Protein AF-S4R5H3-F1 (afdb_monomer_lite)

InterPro domains:
  IPR052387 Fibrocystin [PTHR46769] (4-372)

Secondary structure (DSSP, 8-state):
---------S---SGGGG-----------SSEEEE--SSSPPSEEEE--TT--TT-EEEEEEE-SS--EEEEEETTEE---TTEEE-TTSS-EEEPPPSSTTTTPPPTT-SSTT-EEEETTTTEEEEEEETTBPEEEEEEP-EEEEEEEES--HHHHTSTTHHHHHHHHHTS-GGGEEEEEEEE----TT--SS-----EEEEEEEE--PPPSB--SS-----S--HHHHHHHHHHHHHHHHHTHHHHHTS----EEEEPPPPPTTSHHHHHHHTSPPPTT--S-S---EEEEEEEE--B--STTSBPSB--EEEEEETTS-B---SS---EEE---B-TTS-B-TTEES--EEE-BTTEEE-S--EESS---

Organism: Petromyzon marinus (NCBI:txid7757)

Structure (mmCIF, N/CA/C/O backbone):
data_AF-S4R5H3-F1
#
_entry.id   AF-S4R5H3-F1
#
loop_
_atom_site.group_PDB
_atom_site.id
_atom_site.type_symbol
_atom_site.label_atom_id
_atom_site.label_alt_id
_atom_site.label_comp_id
_atom_site.label_asym_id
_atom_site.label_entity_id
_atom_site.label_seq_id
_atom_site.pdbx_PDB_ins_code
_atom_site.Cartn_x
_atom_site.Cartn_y
_atom_site.Cartn_z
_atom_site.occupancy
_atom_site.B_iso_or_equiv
_atom_site.auth_seq_id
_atom_site.auth_comp_id
_atom_site.auth_asym_id
_atom_site.auth_atom_id
_atom_site.pdbx_PDB_model_num
ATOM 1 N N . THR A 1 1 ? 7.350 24.603 -5.827 1.00 30.67 1 THR A N 1
ATOM 2 C CA . THR A 1 1 ? 6.503 25.050 -6.956 1.00 30.67 1 THR A CA 1
ATOM 3 C C . THR A 1 1 ? 5.327 24.098 -7.056 1.00 30.67 1 THR A C 1
ATOM 5 O O . THR A 1 1 ? 5.554 22.917 -7.277 1.00 30.67 1 THR A O 1
ATOM 8 N N . ARG A 1 2 ? 4.094 24.547 -6.771 1.00 25.34 2 ARG A N 1
ATOM 9 C CA . ARG A 1 2 ? 2.890 23.704 -6.899 1.00 25.34 2 ARG A CA 1
ATOM 10 C C . ARG A 1 2 ? 2.590 23.534 -8.387 1.00 25.34 2 ARG A C 1
ATOM 12 O O . ARG A 1 2 ? 2.059 24.450 -8.999 1.00 25.34 2 ARG A O 1
ATOM 19 N N . TYR A 1 3 ? 2.949 22.394 -8.963 1.00 30.73 3 TYR A N 1
ATOM 20 C CA . TYR A 1 3 ? 2.495 22.038 -10.303 1.00 30.73 3 TYR A CA 1
ATOM 21 C C . TYR A 1 3 ? 1.205 21.228 -10.188 1.00 30.73 3 TYR A C 1
ATOM 23 O O . TYR A 1 3 ? 1.224 20.011 -10.069 1.00 30.73 3 TYR A O 1
ATOM 31 N N . SER A 1 4 ? 0.071 21.918 -10.222 1.00 41.59 4 SER A N 1
ATOM 32 C CA . SER A 1 4 ? -1.147 21.367 -10.816 1.00 41.59 4 SER A CA 1
ATOM 33 C C . SER A 1 4 ? -1.161 21.850 -12.267 1.00 41.59 4 SER A C 1
ATOM 35 O O . SER A 1 4 ? -1.535 22.991 -12.530 1.00 41.59 4 SER A O 1
ATOM 37 N N . GLY A 1 5 ? -0.625 21.037 -13.180 1.00 38.31 5 GLY A N 1
ATOM 38 C CA . GLY A 1 5 ? -0.535 21.359 -14.608 1.00 38.31 5 GLY A CA 1
ATOM 39 C C . GLY A 1 5 ? -1.862 21.116 -15.354 1.00 38.31 5 GLY A C 1
ATOM 40 O O . GLY A 1 5 ? -2.576 20.182 -14.985 1.00 38.31 5 GLY A O 1
ATOM 41 N N . PRO A 1 6 ? -2.205 21.934 -16.371 1.00 52.34 6 PRO A N 1
ATOM 42 C CA . PRO A 1 6 ? -3.495 21.908 -17.064 1.00 52.34 6 PRO A CA 1
ATOM 43 C C . PRO A 1 6 ? -3.498 21.050 -18.345 1.00 52.34 6 PRO A C 1
ATOM 45 O O . PRO A 1 6 ? -2.514 21.025 -19.075 1.00 52.34 6 PRO A O 1
ATOM 48 N N . GLN A 1 7 ? -4.644 20.430 -18.650 1.00 43.00 7 GLN A N 1
ATOM 49 C CA . GLN A 1 7 ? -5.445 20.692 -19.859 1.00 43.00 7 GLN A CA 1
ATOM 50 C C . GLN A 1 7 ? -6.817 20.004 -19.721 1.00 43.00 7 GLN A C 1
ATOM 52 O O . GLN A 1 7 ? -6.924 18.783 -19.757 1.00 43.00 7 GLN A O 1
ATOM 57 N N . ASP A 1 8 ? -7.869 20.810 -19.582 1.00 42.38 8 ASP A N 1
ATOM 58 C CA . ASP A 1 8 ? -9.224 20.461 -20.006 1.00 42.38 8 ASP A CA 1
ATOM 59 C C . ASP A 1 8 ? -9.712 21.633 -20.864 1.00 42.38 8 ASP A C 1
ATOM 61 O O . ASP A 1 8 ? -9.754 22.770 -20.397 1.00 42.38 8 ASP A O 1
ATOM 65 N N . HIS A 1 9 ? -9.962 21.372 -22.146 1.00 46.09 9 HIS A N 1
ATOM 66 C CA . HIS A 1 9 ? -10.503 22.345 -23.103 1.00 46.09 9 HIS A CA 1
ATOM 67 C C . HIS A 1 9 ? -12.006 22.104 -23.351 1.00 46.09 9 HIS A C 1
ATOM 69 O O . HIS A 1 9 ? -12.566 22.624 -24.315 1.00 46.09 9 HIS A O 1
ATOM 75 N N . GLY A 1 10 ? -12.667 21.301 -22.511 1.00 47.94 10 GLY A N 1
ATOM 76 C CA . GLY A 1 10 ? -14.098 21.034 -22.571 1.00 47.94 10 GLY A CA 1
ATOM 77 C C . GLY A 1 10 ? -14.920 21.994 -21.711 1.00 47.94 10 GLY A C 1
ATOM 78 O O . GLY A 1 10 ? -14.545 22.354 -20.595 1.00 47.94 10 GLY A O 1
ATOM 79 N N . TRP A 1 11 ? -16.094 22.385 -22.215 1.00 43.47 11 TRP A N 1
ATOM 80 C CA . TRP A 1 11 ? -17.119 23.045 -21.408 1.00 43.47 11 TRP A CA 1
ATOM 81 C C . TRP A 1 11 ? -17.683 22.025 -20.421 1.00 43.47 11 TRP A C 1
ATOM 83 O O . TRP A 1 11 ? -18.460 21.139 -20.774 1.00 43.47 11 TRP A O 1
ATOM 93 N N . CYS A 1 12 ? -17.236 22.115 -19.179 1.00 53.06 12 CYS A N 1
ATOM 94 C CA . CYS A 1 12 ? -17.377 21.020 -18.240 1.00 53.06 12 CYS A CA 1
ATOM 95 C C . CYS A 1 12 ? -18.503 21.290 -17.233 1.00 53.06 12 CYS A C 1
ATOM 97 O O . CYS A 1 12 ? -18.362 22.100 -16.319 1.00 53.06 12 CYS A O 1
ATOM 99 N N . THR A 1 13 ? -19.640 20.605 -17.415 1.00 42.97 13 THR A N 1
ATOM 100 C CA . THR A 1 13 ? -20.736 20.513 -16.435 1.00 42.97 13 THR A CA 1
ATOM 101 C C . THR A 1 13 ? -20.943 19.045 -16.032 1.00 42.97 13 THR A C 1
ATOM 103 O O . THR A 1 13 ? -21.102 18.178 -16.885 1.00 42.97 13 THR A O 1
ATOM 106 N N . GLY A 1 14 ? -20.940 18.749 -14.726 1.00 51.91 14 GLY A N 1
ATOM 107 C CA . GLY A 1 14 ? -21.277 17.422 -14.178 1.00 51.91 14 GLY A CA 1
ATOM 108 C C . GLY A 1 14 ? -20.130 16.395 -14.079 1.00 51.91 14 GLY A C 1
ATOM 109 O O . GLY A 1 14 ? -18.956 16.740 -13.958 1.00 51.91 14 GLY A O 1
ATOM 110 N N . TYR A 1 15 ? -20.487 15.102 -14.069 1.00 42.66 15 TYR A N 1
ATOM 111 C CA . TYR A 1 15 ? -19.590 13.952 -13.821 1.00 42.66 15 TYR A CA 1
ATOM 112 C C . TYR A 1 15 ? -18.498 13.731 -14.890 1.00 42.66 15 TYR A C 1
ATOM 114 O O . TYR A 1 15 ? -17.573 12.948 -14.677 1.00 42.66 15 TYR A O 1
ATOM 122 N N . THR A 1 16 ? -18.558 14.435 -16.022 1.00 41.75 16 THR A N 1
ATOM 123 C CA . THR A 1 16 ? -17.554 14.381 -17.100 1.00 41.75 16 THR A CA 1
ATOM 124 C C . THR A 1 16 ? -16.195 14.966 -16.694 1.00 41.75 16 THR A C 1
ATOM 126 O O . THR A 1 16 ? -15.183 14.628 -17.299 1.00 41.75 16 THR A O 1
ATOM 129 N N . CYS A 1 17 ? -16.135 15.750 -15.612 1.00 51.38 17 CYS A N 1
ATOM 130 C CA . CYS A 1 17 ? -14.922 16.413 -15.114 1.00 51.38 17 CYS A CA 1
ATOM 131 C C . CYS A 1 17 ? -14.007 15.535 -14.236 1.00 51.38 17 CYS A C 1
ATOM 133 O O . CYS A 1 17 ? -12.963 16.005 -13.771 1.00 51.38 17 CYS A O 1
ATOM 135 N N . GLN A 1 18 ? -14.415 14.302 -13.916 1.00 48.97 18 GLN A N 1
ATOM 136 C CA . GLN A 1 18 ? -13.770 13.490 -12.871 1.00 48.97 18 GLN A CA 1
ATOM 137 C C . GLN A 1 18 ? -12.533 12.706 -13.341 1.00 48.97 18 GLN A C 1
ATOM 139 O O . GLN A 1 18 ? -11.789 12.187 -12.512 1.00 48.97 18 GLN A O 1
ATOM 144 N N . ARG A 1 19 ? -12.266 12.628 -14.651 1.00 50.03 19 ARG A N 1
ATOM 145 C CA . ARG A 1 19 ? -11.077 11.957 -15.201 1.00 50.03 19 ARG A CA 1
ATOM 146 C C . ARG A 1 19 ? -10.140 12.986 -15.821 1.00 50.03 19 ARG A C 1
ATOM 148 O O . ARG A 1 19 ? -10.257 13.310 -16.995 1.00 50.03 19 ARG A O 1
ATOM 155 N N . ARG A 1 20 ? -9.214 13.509 -15.016 1.00 56.88 20 ARG A N 1
ATOM 156 C CA . ARG A 1 20 ? -8.186 14.450 -15.478 1.00 56.88 20 ARG A CA 1
ATOM 157 C C . ARG A 1 20 ? -6.914 13.696 -15.836 1.00 56.88 20 ARG A C 1
ATOM 159 O O . ARG A 1 20 ? -6.389 12.946 -15.015 1.00 56.88 20 ARG A O 1
ATOM 166 N N . ILE A 1 21 ? -6.418 13.911 -17.050 1.00 60.62 21 ILE A N 1
ATOM 167 C CA . ILE A 1 21 ? -5.062 13.517 -17.424 1.00 60.62 21 ILE A CA 1
ATOM 168 C C . ILE A 1 21 ? -4.140 14.622 -16.913 1.00 60.62 21 ILE A C 1
ATOM 170 O O . ILE A 1 21 ? -4.185 15.748 -17.399 1.00 60.62 21 ILE A O 1
ATOM 174 N N . SER A 1 22 ? -3.324 14.308 -15.911 1.00 63.50 22 SER A N 1
ATOM 175 C CA . SER A 1 22 ? -2.272 15.210 -15.445 1.00 63.50 22 SER A CA 1
ATOM 176 C C . SER A 1 22 ? -0.980 14.864 -16.176 1.00 63.50 22 SER A C 1
ATOM 178 O O . SER A 1 22 ? -0.432 13.780 -15.977 1.00 63.50 22 SER A O 1
ATOM 180 N N . LEU A 1 23 ? -0.507 15.772 -17.030 1.00 68.44 23 LEU A N 1
ATOM 181 C CA . LEU A 1 23 ? 0.745 15.617 -17.767 1.00 68.44 23 LEU A CA 1
ATOM 182 C C . LEU A 1 23 ? 1.848 16.442 -17.096 1.00 68.44 23 LEU A C 1
ATOM 184 O O . LEU A 1 23 ? 1.706 17.652 -16.911 1.00 68.44 23 LEU A O 1
ATOM 188 N N . PHE A 1 24 ? 2.955 15.790 -16.748 1.00 70.88 24 PHE A N 1
ATOM 189 C CA . PHE A 1 24 ? 4.128 16.428 -16.154 1.00 70.88 24 PHE A CA 1
ATOM 190 C C . PHE A 1 24 ? 5.329 16.209 -17.069 1.00 70.88 24 PHE A C 1
ATOM 192 O O . PHE A 1 24 ? 5.643 15.073 -17.414 1.00 70.88 24 PHE A O 1
ATOM 199 N N . HIS A 1 25 ? 6.000 17.294 -17.452 1.00 68.31 25 HIS A N 1
ATOM 200 C CA . HIS A 1 25 ? 7.215 17.237 -18.260 1.00 68.31 25 HIS A CA 1
ATOM 201 C C . HIS A 1 25 ? 8.434 17.431 -17.360 1.00 68.31 25 HIS A C 1
ATOM 203 O O . HIS A 1 25 ? 8.463 18.347 -16.538 1.00 68.31 25 HIS A O 1
ATOM 209 N N . GLY A 1 26 ? 9.442 16.583 -17.533 1.00 66.06 26 GLY A N 1
ATOM 210 C CA . GLY A 1 26 ? 10.749 16.721 -16.902 1.00 66.06 26 GLY A CA 1
ATOM 211 C C . GLY A 1 26 ? 11.843 16.493 -17.937 1.00 66.06 26 GLY A C 1
ATOM 212 O O . GLY A 1 26 ? 11.654 15.721 -18.875 1.00 66.06 26 GLY A O 1
ATOM 213 N N . VAL A 1 27 ? 12.979 17.169 -17.778 1.00 62.75 27 VAL A N 1
ATOM 214 C CA . VAL A 1 27 ? 14.178 16.899 -18.579 1.00 62.75 27 VAL A CA 1
ATOM 215 C C . VAL A 1 27 ? 15.009 15.880 -17.810 1.00 62.75 27 VAL A C 1
ATOM 217 O O . VAL A 1 27 ? 15.498 16.175 -16.720 1.00 62.75 27 VAL A O 1
ATOM 220 N N . ALA A 1 28 ? 15.120 14.671 -18.353 1.00 66.94 28 ALA A N 1
ATOM 221 C CA . ALA A 1 28 ? 15.814 13.562 -17.718 1.00 66.94 28 ALA A CA 1
ATOM 222 C C . ALA A 1 28 ? 16.596 12.749 -18.754 1.00 66.94 28 ALA A C 1
ATOM 224 O O . ALA A 1 28 ? 16.051 12.422 -19.805 1.00 66.94 28 ALA A O 1
ATOM 225 N N . ALA A 1 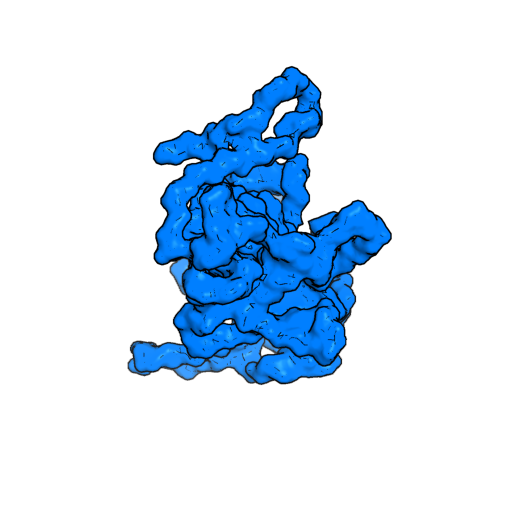29 ? 17.854 12.411 -18.461 1.00 65.62 29 ALA A N 1
ATOM 226 C CA . ALA A 1 29 ? 18.666 11.538 -19.310 1.00 65.62 29 ALA A CA 1
ATOM 227 C C . ALA A 1 29 ? 19.706 10.775 -18.478 1.00 65.62 29 ALA A C 1
ATOM 229 O O . ALA A 1 29 ? 20.395 11.385 -17.662 1.00 65.62 29 ALA A O 1
ATOM 230 N N . ASN A 1 30 ? 19.819 9.457 -18.696 1.00 68.88 30 ASN A N 1
ATOM 231 C CA . ASN A 1 30 ? 20.883 8.574 -18.190 1.00 68.88 30 ASN A CA 1
ATOM 232 C C . ASN A 1 30 ? 21.215 8.714 -16.693 1.00 68.88 30 ASN A C 1
ATOM 234 O O . ASN A 1 30 ? 22.358 8.534 -16.274 1.00 68.88 30 ASN A O 1
ATOM 238 N N . MET A 1 31 ? 20.207 9.010 -15.871 1.00 81.44 31 MET A N 1
ATOM 239 C CA . MET A 1 31 ? 20.336 9.156 -14.422 1.00 81.44 31 MET A CA 1
ATOM 240 C C . MET A 1 31 ? 19.151 8.515 -13.698 1.00 81.44 31 MET A C 1
ATOM 242 O O . MET A 1 31 ? 18.175 8.073 -14.309 1.00 81.44 31 MET A O 1
ATOM 246 N N . SER A 1 32 ? 19.263 8.438 -12.374 1.00 85.06 32 SER A N 1
ATOM 247 C CA . SER A 1 32 ? 18.160 8.055 -11.495 1.00 85.06 32 SER A CA 1
ATOM 248 C C . SER A 1 32 ? 17.469 9.297 -10.946 1.00 85.06 32 SER A C 1
ATOM 250 O O . SER A 1 32 ? 18.148 10.224 -10.513 1.00 85.06 32 SER A O 1
ATOM 252 N N . TYR A 1 33 ? 16.140 9.295 -10.918 1.00 89.00 33 TYR A N 1
ATOM 253 C CA . TYR A 1 33 ? 15.334 10.381 -10.362 1.00 89.00 33 TYR A CA 1
ATOM 254 C C . TYR A 1 33 ? 14.341 9.844 -9.342 1.00 89.00 33 TYR A C 1
ATOM 256 O O . TYR A 1 33 ? 13.802 8.755 -9.527 1.00 89.00 33 TYR A O 1
ATOM 264 N N . SER A 1 34 ? 14.051 10.637 -8.315 1.00 88.44 34 SER A N 1
ATOM 265 C CA . SER A 1 34 ? 12.961 10.366 -7.376 1.00 88.44 34 SER A CA 1
ATOM 266 C C . SER A 1 34 ? 11.750 11.221 -7.728 1.00 88.44 34 SER A C 1
ATOM 268 O O . SER A 1 34 ? 11.875 12.416 -8.000 1.00 88.44 34 SER A O 1
ATOM 270 N N . LEU A 1 35 ? 10.572 10.609 -7.721 1.00 89.00 35 LEU A N 1
ATOM 271 C CA . LEU A 1 35 ? 9.305 11.231 -8.060 1.00 89.00 35 LEU A CA 1
ATOM 272 C C . LEU A 1 35 ? 8.338 11.097 -6.885 1.00 89.00 35 LEU A C 1
ATOM 274 O O . LEU A 1 35 ? 7.987 9.997 -6.458 1.00 89.00 35 LEU A O 1
ATOM 278 N N . HIS A 1 36 ? 7.911 12.250 -6.373 1.00 86.38 36 HIS A N 1
ATOM 279 C CA . HIS A 1 36 ? 7.001 12.368 -5.241 1.00 86.38 36 HIS A CA 1
ATOM 280 C C . HIS A 1 36 ? 5.789 13.185 -5.678 1.00 86.38 36 HIS A C 1
ATOM 282 O O . HIS A 1 36 ? 5.928 14.277 -6.235 1.00 86.38 36 HIS A O 1
ATOM 288 N N . PHE A 1 37 ? 4.595 12.664 -5.412 1.00 83.25 37 PHE A N 1
ATOM 289 C CA . PHE A 1 37 ? 3.358 13.413 -5.590 1.00 83.25 37 PHE A CA 1
ATOM 290 C C . PHE A 1 37 ? 3.058 14.224 -4.326 1.00 83.25 37 PHE A C 1
ATOM 292 O O . PHE A 1 37 ? 3.369 13.811 -3.211 1.00 83.25 37 PHE A O 1
ATOM 299 N N . THR A 1 38 ? 2.438 15.393 -4.495 1.00 75.88 38 THR A N 1
ATOM 300 C CA . THR A 1 38 ? 2.056 16.284 -3.384 1.00 75.88 38 THR A CA 1
ATOM 301 C C . THR A 1 38 ? 0.875 15.761 -2.556 1.00 75.88 38 THR A C 1
ATOM 303 O O . THR A 1 38 ? 0.516 16.366 -1.553 1.00 75.88 38 THR A O 1
ATOM 306 N N . SER A 1 39 ? 0.246 14.673 -2.998 1.00 75.56 39 SER A N 1
ATOM 307 C CA . SER A 1 39 ? -0.868 13.971 -2.357 1.00 75.56 39 SER A CA 1
ATOM 308 C C . SER A 1 39 ? -0.735 12.475 -2.686 1.00 75.56 39 SER A C 1
ATOM 310 O O . SER A 1 39 ? 0.336 12.024 -3.094 1.00 75.56 39 SER A O 1
ATOM 312 N N . THR A 1 40 ? -1.796 11.692 -2.507 1.00 78.06 40 THR A N 1
ATOM 313 C CA . THR A 1 40 ? -1.831 10.268 -2.838 1.00 78.06 40 THR A CA 1
ATOM 314 C C . THR A 1 40 ? -1.410 10.032 -4.290 1.00 78.06 40 THR A C 1
ATOM 316 O O . THR A 1 40 ? -1.946 10.655 -5.210 1.00 78.06 40 THR A O 1
ATOM 319 N N . SER A 1 41 ? -0.452 9.126 -4.498 1.00 85.69 41 SER A N 1
ATOM 320 C CA . SER A 1 41 ? 0.053 8.781 -5.830 1.00 85.69 41 SER A CA 1
ATOM 321 C C . SER A 1 41 ? -1.074 8.254 -6.740 1.00 85.69 41 SER A C 1
ATOM 323 O O . SER A 1 41 ? -2.005 7.603 -6.248 1.00 85.69 41 SER A O 1
ATOM 325 N N . PRO A 1 42 ? -1.023 8.510 -8.063 1.00 86.94 42 PRO A N 1
ATOM 326 C CA . PRO A 1 42 ? -2.042 8.043 -8.997 1.00 86.94 42 PRO A CA 1
ATOM 327 C C . PRO A 1 42 ? -2.205 6.521 -8.967 1.00 86.94 42 PRO A C 1
ATOM 329 O O . PRO A 1 42 ? -1.224 5.783 -8.937 1.00 86.94 42 PRO A O 1
ATOM 332 N N . GLN A 1 43 ? -3.450 6.044 -9.062 1.00 87.81 43 GLN A N 1
ATOM 333 C CA . GLN A 1 43 ? -3.719 4.607 -9.225 1.00 87.81 43 GLN A CA 1
ATOM 334 C C . GLN A 1 43 ? -3.327 4.078 -10.606 1.00 87.81 43 GLN A C 1
ATOM 336 O O . GLN A 1 43 ? -3.102 2.885 -10.783 1.00 87.81 43 GLN A O 1
ATOM 341 N N . HIS A 1 44 ? -3.283 4.971 -11.588 1.00 90.00 44 HIS A N 1
ATOM 342 C CA . HIS A 1 44 ? -2.834 4.692 -12.937 1.00 90.00 44 HIS A CA 1
ATOM 343 C C . HIS A 1 44 ? -1.814 5.762 -13.307 1.00 90.00 44 HIS A C 1
ATOM 345 O O . HIS A 1 44 ? -2.160 6.938 -13.433 1.00 90.00 44 HIS A O 1
ATOM 351 N N . LEU A 1 45 ? -0.556 5.353 -13.433 1.00 91.88 45 LEU A N 1
ATOM 352 C CA . LEU A 1 45 ? 0.558 6.228 -13.763 1.00 91.88 45 LEU A CA 1
ATOM 353 C C . LEU A 1 45 ? 1.188 5.754 -15.068 1.00 91.88 45 LEU A C 1
ATOM 355 O O . LEU A 1 45 ? 1.618 4.611 -15.163 1.00 91.88 45 LEU A O 1
ATOM 359 N N . ARG A 1 46 ? 1.276 6.637 -16.062 1.00 92.62 46 ARG A N 1
ATOM 360 C CA . ARG A 1 46 ? 1.989 6.370 -17.313 1.00 92.62 46 ARG A CA 1
ATOM 361 C C . ARG A 1 46 ? 3.229 7.248 -17.384 1.00 92.62 46 ARG A C 1
ATOM 363 O O . ARG A 1 46 ? 3.124 8.469 -17.307 1.00 92.62 46 ARG A O 1
ATOM 370 N N . LEU A 1 47 ? 4.385 6.620 -17.539 1.00 91.94 47 LEU A N 1
ATOM 371 C CA . LEU A 1 47 ? 5.685 7.266 -17.661 1.00 91.94 47 LEU A CA 1
ATOM 372 C C . LEU A 1 47 ? 6.230 7.009 -19.064 1.00 91.94 47 LEU A C 1
ATOM 374 O O . LEU A 1 47 ? 6.200 5.881 -19.548 1.00 91.94 47 LEU A O 1
ATOM 378 N N . MET A 1 48 ? 6.718 8.045 -19.739 1.00 89.88 48 MET A N 1
ATOM 379 C CA . MET A 1 48 ? 7.304 7.913 -21.072 1.00 89.88 48 MET A CA 1
ATOM 380 C C . MET A 1 48 ? 8.406 8.946 -21.277 1.00 89.88 48 MET A C 1
ATOM 382 O O . MET A 1 48 ? 8.334 10.044 -20.724 1.00 89.88 48 MET A O 1
ATOM 386 N N . MET A 1 49 ? 9.396 8.606 -22.099 1.00 86.81 49 MET A N 1
ATOM 387 C CA . MET A 1 49 ? 10.384 9.565 -22.585 1.00 86.81 49 MET A CA 1
ATOM 388 C C . MET A 1 49 ? 9.975 10.025 -23.981 1.00 86.81 49 MET A C 1
ATOM 390 O O . MET A 1 49 ? 9.847 9.214 -24.897 1.00 86.81 49 MET A O 1
ATOM 394 N N . LEU A 1 50 ? 9.729 11.325 -24.125 1.00 83.62 50 LEU A N 1
ATOM 395 C CA . LEU A 1 50 ? 9.365 11.926 -25.404 1.00 83.62 50 LEU A CA 1
ATOM 396 C C . LEU A 1 50 ? 10.621 12.105 -26.257 1.00 83.62 50 LEU A C 1
ATOM 398 O O . LEU A 1 50 ? 11.612 12.644 -25.770 1.00 83.62 50 LEU A O 1
ATOM 402 N N . ASN A 1 51 ? 10.556 11.691 -27.525 1.00 83.62 51 ASN A N 1
ATOM 403 C CA . ASN A 1 51 ? 11.622 11.874 -28.519 1.00 83.62 51 ASN A CA 1
ATOM 404 C C . ASN A 1 51 ? 13.004 11.360 -28.065 1.00 83.62 51 ASN A C 1
ATOM 406 O O . ASN A 1 51 ? 14.024 11.967 -28.380 1.00 83.62 51 ASN A O 1
ATOM 410 N N . ALA A 1 52 ? 13.035 10.268 -27.299 1.00 86.19 52 ALA A N 1
ATOM 411 C CA . ALA A 1 52 ? 14.269 9.643 -26.836 1.00 86.19 52 ALA A CA 1
ATOM 412 C C . ALA A 1 52 ? 14.594 8.396 -27.666 1.00 86.19 52 ALA A C 1
ATOM 414 O O . ALA A 1 52 ? 13.701 7.587 -27.934 1.00 86.19 52 ALA A O 1
ATOM 415 N N . GLU A 1 53 ? 15.872 8.224 -28.009 1.00 87.81 53 GLU A N 1
ATOM 416 C CA . GLU A 1 53 ? 16.370 7.018 -28.679 1.00 87.81 53 GLU A CA 1
ATOM 417 C C . GLU A 1 53 ? 16.154 5.767 -27.806 1.00 87.81 53 GLU A C 1
ATOM 419 O O . GLU A 1 53 ? 16.248 5.875 -26.575 1.00 87.81 53 GLU A O 1
ATOM 424 N N . PRO A 1 54 ? 15.912 4.578 -28.391 1.00 87.06 54 PRO A N 1
ATOM 425 C CA . PRO A 1 54 ? 15.675 3.329 -27.654 1.00 87.06 54 PRO A CA 1
ATOM 426 C C . PRO A 1 54 ? 16.767 2.958 -26.638 1.00 87.06 54 PRO A C 1
ATOM 428 O O . PRO A 1 54 ? 16.507 2.248 -25.661 1.00 87.06 54 PRO A O 1
ATOM 431 N N . GLU A 1 55 ? 17.994 3.428 -26.855 1.00 86.75 55 GLU A N 1
ATOM 432 C CA . GLU A 1 55 ? 19.173 3.234 -26.010 1.00 86.75 55 GLU A CA 1
ATOM 433 C C . GLU A 1 55 ? 19.169 4.139 -24.777 1.00 86.75 55 GLU A C 1
ATOM 435 O O . GLU A 1 55 ? 19.761 3.782 -23.756 1.00 86.75 55 GLU A O 1
ATOM 440 N N . THR A 1 56 ? 18.487 5.283 -24.859 1.00 89.06 56 THR A N 1
ATOM 441 C CA . THR A 1 56 ? 18.362 6.224 -23.747 1.00 89.06 56 THR A CA 1
ATOM 442 C C . THR A 1 56 ? 17.529 5.578 -22.656 1.00 89.06 56 THR A C 1
ATOM 444 O O . THR A 1 56 ? 16.433 5.075 -22.920 1.00 89.06 56 THR A O 1
ATOM 447 N N . ALA A 1 57 ? 18.041 5.601 -21.427 1.00 90.44 57 ALA A N 1
ATOM 448 C CA . ALA A 1 57 ? 17.378 4.996 -20.285 1.00 90.44 57 ALA A CA 1
ATOM 449 C C . ALA A 1 57 ? 17.410 5.917 -19.064 1.00 90.44 57 ALA A C 1
ATOM 451 O O . ALA A 1 57 ? 18.376 6.636 -18.814 1.00 90.44 57 ALA A O 1
ATOM 452 N N . VAL A 1 58 ? 16.338 5.884 -18.280 1.00 92.06 58 VAL A N 1
ATOM 453 C CA . VAL A 1 58 ? 16.214 6.618 -17.017 1.00 92.06 58 VAL A CA 1
ATOM 454 C C . VAL A 1 58 ? 15.590 5.682 -15.997 1.00 92.06 58 VAL A C 1
ATOM 456 O O . VAL A 1 58 ? 14.614 5.003 -16.300 1.00 92.06 58 VAL A O 1
ATOM 459 N N . ARG A 1 59 ? 16.112 5.659 -14.769 1.00 93.69 59 ARG A N 1
ATOM 460 C CA . ARG A 1 59 ? 15.424 4.993 -13.657 1.00 93.69 59 ARG A CA 1
ATOM 461 C C . ARG A 1 59 ? 14.639 6.024 -12.867 1.00 93.69 59 ARG A C 1
ATOM 463 O O . ARG A 1 59 ? 15.192 7.042 -12.460 1.00 93.69 59 ARG A O 1
ATOM 470 N N . VAL A 1 60 ? 13.374 5.742 -12.608 1.00 93.88 60 VAL A N 1
ATOM 471 C CA . VAL A 1 60 ? 12.523 6.577 -11.764 1.00 93.88 60 VAL A CA 1
ATOM 472 C C . VAL A 1 60 ? 12.143 5.782 -10.522 1.00 93.88 60 VAL A C 1
ATOM 474 O O . VAL A 1 60 ? 11.620 4.678 -10.636 1.00 93.88 60 VAL A O 1
ATOM 477 N N . GLY A 1 61 ? 12.421 6.335 -9.346 1.00 94.25 61 GLY A N 1
ATOM 478 C CA . GLY A 1 61 ? 11.885 5.880 -8.070 1.00 94.25 61 GLY A CA 1
ATOM 479 C C . GLY A 1 61 ? 10.609 6.652 -7.765 1.00 94.25 61 GLY A C 1
ATOM 480 O O . GLY A 1 61 ? 10.664 7.858 -7.550 1.00 94.25 61 GLY A O 1
ATOM 481 N N . VAL A 1 62 ? 9.457 5.990 -7.782 1.00 93.44 62 VAL A N 1
ATOM 482 C CA . VAL A 1 62 ? 8.159 6.609 -7.494 1.00 93.44 62 VAL A CA 1
ATOM 483 C C . VAL A 1 62 ? 7.716 6.223 -6.090 1.00 93.44 62 VAL A C 1
ATOM 485 O O . VAL A 1 62 ? 7.518 5.041 -5.814 1.00 93.44 62 VAL A O 1
ATOM 488 N N . PHE A 1 63 ? 7.516 7.210 -5.220 1.00 90.69 63 PHE A N 1
ATOM 489 C CA . PHE A 1 63 ? 6.997 6.970 -3.874 1.00 90.69 63 PHE A CA 1
ATOM 490 C C . PHE A 1 63 ? 5.503 6.605 -3.906 1.00 90.69 63 PHE A C 1
ATOM 492 O O . PHE A 1 63 ? 4.697 7.275 -4.565 1.00 90.69 63 PHE A O 1
ATOM 499 N N . TYR A 1 64 ? 5.115 5.578 -3.151 1.00 87.81 64 TYR A N 1
ATOM 500 C CA . TYR A 1 64 ? 3.725 5.182 -2.931 1.00 87.81 64 TYR A CA 1
ATOM 501 C C . TYR A 1 64 ? 3.431 5.102 -1.434 1.00 87.81 64 TYR A C 1
ATOM 503 O O . TYR A 1 64 ? 3.880 4.195 -0.744 1.00 87.81 64 TYR A O 1
ATOM 511 N N . SER A 1 65 ? 2.576 6.001 -0.944 1.00 78.44 65 SER A N 1
ATOM 512 C CA . SER A 1 65 ? 2.186 6.072 0.474 1.00 78.44 65 SER A CA 1
ATOM 513 C C . SER A 1 65 ? 1.360 4.885 0.969 1.00 78.44 65 SER A C 1
ATOM 515 O O . SER A 1 65 ? 1.085 4.756 2.160 1.00 78.44 65 SER A O 1
ATOM 517 N N . THR A 1 66 ? 0.916 4.026 0.054 1.00 77.44 66 THR A N 1
ATOM 518 C CA . THR A 1 66 ? 0.127 2.844 0.374 1.00 77.44 66 THR A CA 1
ATOM 519 C C . THR A 1 66 ? 0.844 1.620 -0.169 1.00 77.44 66 THR A C 1
ATOM 521 O O . THR A 1 66 ? 1.364 1.663 -1.283 1.00 77.44 66 THR A O 1
ATOM 524 N N . PRO A 1 67 ? 0.829 0.500 0.557 1.00 75.56 67 PRO A N 1
ATOM 525 C CA . PRO A 1 67 ? 1.566 -0.699 0.167 1.00 75.56 67 PRO A CA 1
ATOM 526 C C . PRO A 1 67 ? 0.910 -1.499 -0.955 1.00 75.56 67 PRO A C 1
ATOM 528 O O . PRO A 1 67 ? 1.246 -2.671 -1.118 1.00 75.56 67 PRO A O 1
ATOM 531 N N . GLN A 1 68 ? -0.066 -0.896 -1.649 1.00 85.12 68 GLN A N 1
ATOM 532 C CA . GLN A 1 68 ? -0.920 -1.524 -2.657 1.00 85.12 68 GLN A CA 1
ATOM 533 C C . GLN A 1 68 ? -0.071 -2.208 -3.722 1.00 85.12 68 GLN A C 1
ATOM 535 O O . GLN A 1 68 ? 1.062 -1.800 -3.975 1.00 85.12 68 GLN A O 1
ATOM 540 N N . ARG A 1 69 ? -0.585 -3.275 -4.338 1.00 87.94 69 ARG A N 1
ATOM 541 C CA . ARG A 1 69 ? 0.217 -4.012 -5.306 1.00 87.94 69 ARG A CA 1
ATOM 542 C C . ARG A 1 69 ? 0.404 -3.120 -6.523 1.00 87.94 69 ARG A C 1
ATOM 544 O O . ARG A 1 69 ? -0.572 -2.623 -7.075 1.00 87.94 69 ARG A O 1
ATOM 551 N N . LEU A 1 70 ? 1.651 -2.925 -6.924 1.00 92.12 70 LEU A N 1
ATOM 552 C CA . LEU A 1 70 ? 2.011 -2.131 -8.087 1.00 92.12 70 LEU A CA 1
ATOM 553 C C . LEU A 1 70 ? 2.349 -3.087 -9.223 1.00 92.12 70 LEU A C 1
ATOM 555 O O . LEU A 1 70 ? 3.336 -3.816 -9.146 1.00 92.12 70 LEU A O 1
ATOM 559 N N . ASP A 1 71 ? 1.510 -3.095 -10.251 1.00 93.38 71 ASP A N 1
ATOM 560 C CA . ASP A 1 71 ? 1.696 -3.914 -11.442 1.00 93.38 71 ASP A CA 1
ATOM 561 C C . ASP A 1 71 ? 2.258 -3.024 -12.560 1.00 93.38 71 ASP A C 1
ATOM 563 O O . ASP A 1 71 ? 1.661 -1.998 -12.895 1.00 93.38 71 ASP A O 1
ATOM 567 N N . VAL A 1 72 ? 3.412 -3.394 -13.119 1.00 96.69 72 VAL A N 1
ATOM 568 C CA . VAL A 1 72 ? 4.106 -2.627 -14.166 1.00 96.69 72 VAL A CA 1
ATOM 569 C C . VAL A 1 72 ? 3.875 -3.275 -15.525 1.00 96.69 72 VAL A C 1
ATOM 571 O O . VAL A 1 72 ? 4.029 -4.484 -15.666 1.00 96.69 72 VAL A O 1
ATOM 574 N N . TYR A 1 73 ? 3.536 -2.476 -16.532 1.00 96.44 73 TYR A N 1
ATOM 575 C CA . TYR A 1 73 ? 3.241 -2.930 -17.884 1.00 96.44 73 TYR A CA 1
ATOM 576 C C . TYR A 1 73 ? 4.003 -2.125 -18.928 1.00 96.44 73 TYR A C 1
ATOM 578 O O . TYR A 1 73 ? 4.155 -0.909 -18.806 1.00 96.44 73 TYR A O 1
ATOM 586 N N . VAL A 1 74 ? 4.420 -2.808 -19.989 1.00 95.62 74 VAL A N 1
ATOM 587 C CA . VAL A 1 74 ? 4.977 -2.215 -21.210 1.00 95.62 74 VAL A CA 1
ATOM 588 C C . VAL A 1 74 ? 4.251 -2.840 -22.391 1.00 95.62 74 VAL A C 1
ATOM 590 O O . VAL A 1 74 ? 4.096 -4.058 -22.439 1.00 95.62 74 VAL A O 1
ATOM 593 N N . ASP A 1 75 ? 3.722 -2.014 -23.295 1.00 92.38 75 ASP A N 1
ATOM 594 C CA . ASP A 1 75 ? 2.892 -2.456 -24.432 1.00 92.38 75 ASP A CA 1
ATOM 595 C C . ASP A 1 75 ? 1.747 -3.401 -24.018 1.00 92.38 75 ASP A C 1
ATOM 597 O O . ASP A 1 75 ? 1.420 -4.408 -24.661 1.00 92.38 75 ASP A O 1
ATOM 601 N N . GLY A 1 76 ? 1.159 -3.086 -22.862 1.00 91.12 76 GLY A N 1
ATOM 602 C CA . GLY A 1 76 ? 0.096 -3.863 -22.246 1.00 91.12 76 GLY A CA 1
ATOM 603 C C . GLY A 1 76 ? 0.533 -5.208 -21.666 1.00 91.12 76 GLY A C 1
ATOM 604 O O . GLY A 1 76 ? -0.321 -5.896 -21.133 1.00 91.12 76 GLY A O 1
ATOM 605 N N . ALA A 1 77 ? 1.801 -5.616 -21.739 1.00 93.38 77 ALA A N 1
ATOM 606 C CA . ALA A 1 77 ? 2.297 -6.861 -21.151 1.00 93.38 77 ALA A CA 1
ATOM 607 C C . ALA A 1 77 ? 2.897 -6.619 -19.760 1.00 93.38 77 ALA A C 1
ATOM 609 O O . ALA A 1 77 ? 3.617 -5.643 -19.556 1.00 93.38 77 ALA A O 1
ATOM 610 N N . LEU A 1 78 ? 2.600 -7.505 -18.806 1.00 94.19 78 LEU A N 1
ATOM 611 C CA . LEU A 1 78 ? 3.117 -7.423 -17.441 1.00 94.19 78 LEU A CA 1
ATOM 612 C C . LEU A 1 78 ? 4.637 -7.618 -17.429 1.00 94.19 78 LEU A C 1
ATOM 614 O O . LEU A 1 78 ? 5.147 -8.647 -17.876 1.00 94.19 78 LEU A O 1
ATOM 618 N N . VAL A 1 79 ? 5.349 -6.663 -16.838 1.00 96.25 79 VAL A N 1
ATOM 619 C CA . VAL A 1 79 ? 6.770 -6.774 -16.512 1.00 96.25 79 VAL A CA 1
ATOM 620 C C . VAL A 1 79 ? 6.875 -7.087 -15.024 1.00 96.25 79 VAL A C 1
ATOM 622 O O . VAL A 1 79 ? 6.706 -6.213 -14.173 1.00 96.25 79 VAL A O 1
ATOM 625 N N . ALA A 1 80 ? 7.101 -8.359 -14.695 1.00 94.62 80 ALA A N 1
ATOM 626 C CA . ALA A 1 80 ? 7.224 -8.787 -13.305 1.00 94.62 80 ALA A CA 1
ATOM 627 C C . ALA A 1 80 ? 8.437 -8.138 -12.611 1.00 94.62 80 ALA A C 1
ATOM 629 O O . ALA A 1 80 ? 9.441 -7.847 -13.271 1.00 94.62 80 ALA A O 1
ATOM 630 N N . PRO A 1 81 ? 8.359 -7.912 -11.289 1.00 94.94 81 PRO A N 1
ATOM 631 C CA . PRO A 1 81 ? 9.457 -7.319 -10.540 1.00 94.94 81 PRO A CA 1
ATOM 632 C C . PRO A 1 81 ? 10.678 -8.246 -10.510 1.00 94.94 81 PRO A C 1
ATOM 634 O O . PRO A 1 81 ? 10.547 -9.467 -10.606 1.00 94.94 81 PRO A O 1
ATOM 637 N N . GLY A 1 82 ? 11.869 -7.675 -10.322 1.00 93.62 82 GLY A N 1
ATOM 638 C CA . GLY A 1 82 ? 13.142 -8.408 -10.361 1.00 93.62 82 GLY A CA 1
ATOM 639 C C . GLY A 1 82 ? 13.272 -9.548 -9.341 1.00 93.62 82 GLY A C 1
ATOM 640 O O . GLY A 1 82 ? 14.074 -10.454 -9.538 1.00 93.62 82 GLY A O 1
ATOM 641 N N . ASN A 1 83 ? 12.458 -9.540 -8.283 1.00 92.31 83 ASN A N 1
ATOM 642 C CA . ASN A 1 83 ? 12.406 -10.578 -7.252 1.00 92.31 83 ASN A CA 1
ATOM 643 C C . ASN A 1 83 ? 11.260 -11.591 -7.436 1.00 92.31 83 ASN A C 1
ATOM 645 O O . ASN A 1 83 ? 10.907 -12.294 -6.486 1.00 92.31 83 ASN A O 1
ATOM 649 N N . ALA A 1 84 ? 10.640 -11.646 -8.618 1.00 91.12 84 ALA A N 1
ATOM 650 C CA . ALA A 1 84 ? 9.574 -12.591 -8.924 1.00 91.12 84 ALA A CA 1
ATOM 651 C C . ALA A 1 84 ? 10.111 -14.010 -9.187 1.00 91.12 84 ALA A C 1
ATOM 653 O O . ALA A 1 84 ? 10.939 -14.225 -10.072 1.00 91.12 84 ALA A O 1
ATOM 654 N N . GLN A 1 85 ? 9.569 -14.998 -8.475 1.00 88.69 85 GLN A N 1
ATOM 655 C CA . GLN A 1 85 ? 9.740 -16.423 -8.755 1.00 88.69 85 GLN A CA 1
ATOM 656 C C . GLN A 1 85 ? 8.467 -16.983 -9.379 1.00 88.69 85 GLN A C 1
ATOM 658 O O . GLN A 1 85 ? 7.437 -17.099 -8.718 1.00 88.69 85 GLN A O 1
ATOM 663 N N . TRP A 1 86 ? 8.536 -17.320 -10.664 1.00 87.44 86 TRP A N 1
ATOM 664 C CA . TRP A 1 86 ? 7.405 -17.855 -11.414 1.00 87.44 86 TRP A CA 1
ATOM 665 C C . TRP A 1 86 ? 7.135 -19.324 -11.098 1.00 87.44 86 TRP A C 1
ATOM 667 O O . TRP A 1 86 ? 8.059 -20.114 -10.901 1.00 87.44 86 TRP A O 1
ATOM 677 N N . ASN A 1 87 ? 5.860 -19.704 -11.145 1.00 83.56 87 ASN A N 1
ATOM 678 C CA . ASN A 1 87 ? 5.467 -21.102 -11.246 1.00 83.56 87 ASN A CA 1
ATOM 679 C C . ASN A 1 87 ? 5.848 -21.688 -12.622 1.00 83.56 87 ASN A C 1
ATOM 681 O O . ASN A 1 87 ? 6.142 -20.961 -13.575 1.00 83.56 87 ASN A O 1
ATOM 685 N N . ALA A 1 88 ? 5.812 -23.019 -12.739 1.00 85.62 88 ALA A N 1
ATOM 686 C CA . ALA A 1 88 ? 6.195 -23.726 -13.966 1.00 85.62 88 ALA A CA 1
ATOM 687 C C . ALA A 1 88 ? 5.387 -23.281 -15.203 1.00 85.62 88 ALA A C 1
ATOM 689 O O . ALA A 1 88 ? 5.921 -23.210 -16.306 1.00 85.62 88 ALA A O 1
ATOM 690 N N . GLU A 1 89 ? 4.115 -22.933 -15.007 1.00 85.06 89 GLU A N 1
ATOM 691 C CA . GLU A 1 89 ? 3.189 -22.520 -16.066 1.00 85.06 89 GLU A CA 1
ATOM 692 C C . GLU A 1 89 ? 3.316 -21.036 -16.459 1.00 85.06 89 GLU A C 1
ATOM 694 O O . GLU A 1 89 ? 2.663 -20.600 -17.404 1.00 85.06 89 GLU A O 1
ATOM 699 N N . ARG A 1 90 ? 4.132 -20.239 -15.747 1.00 83.69 90 ARG A N 1
ATOM 700 C CA . ARG A 1 90 ? 4.246 -18.771 -15.903 1.00 83.69 90 ARG A CA 1
ATOM 701 C C . ARG A 1 90 ? 2.911 -18.022 -15.823 1.00 83.69 90 ARG A C 1
ATOM 703 O O . ARG A 1 90 ? 2.718 -16.977 -16.441 1.00 83.69 90 ARG A O 1
ATOM 710 N N . THR A 1 91 ? 1.992 -18.546 -15.026 1.00 77.94 91 THR A N 1
ATOM 711 C CA . THR A 1 91 ? 0.682 -17.943 -14.759 1.00 77.94 91 THR A CA 1
ATOM 712 C C . THR A 1 91 ? 0.667 -17.155 -13.450 1.00 77.94 91 THR A C 1
ATOM 714 O O . THR A 1 91 ? -0.213 -16.320 -13.235 1.00 77.94 91 THR A O 1
ATOM 717 N N . GLU A 1 92 ? 1.644 -17.393 -12.572 1.00 77.12 92 GLU A N 1
ATOM 718 C CA . GLU A 1 92 ? 1.730 -16.788 -11.248 1.00 77.12 92 GLU A CA 1
ATOM 719 C C . GLU A 1 92 ? 3.182 -16.700 -10.768 1.00 77.12 92 GLU A C 1
ATOM 721 O O . GLU A 1 92 ? 4.009 -17.543 -11.112 1.00 77.12 92 GLU A O 1
ATOM 726 N N . TYR A 1 93 ? 3.483 -15.692 -9.947 1.00 83.19 93 TYR A N 1
ATOM 727 C CA . TYR A 1 93 ? 4.765 -15.570 -9.265 1.00 83.19 93 TYR A CA 1
ATOM 728 C C . TYR A 1 93 ? 4.597 -15.255 -7.778 1.00 83.19 93 TYR A C 1
ATOM 730 O O . TYR A 1 93 ? 3.637 -14.593 -7.365 1.00 83.19 93 TYR A O 1
ATOM 738 N N . THR A 1 94 ? 5.573 -15.692 -6.989 1.00 80.25 94 THR A N 1
ATOM 739 C CA . THR A 1 94 ? 5.806 -15.263 -5.606 1.00 80.25 94 THR A CA 1
ATOM 740 C C . THR A 1 94 ? 6.961 -14.264 -5.562 1.00 80.25 94 THR A C 1
ATOM 742 O O . THR A 1 94 ? 7.726 -14.140 -6.517 1.00 80.25 94 THR A O 1
ATOM 745 N N . LEU A 1 95 ? 7.062 -13.492 -4.480 1.00 82.88 95 LEU A N 1
ATOM 746 C CA . LEU A 1 95 ? 8.134 -12.513 -4.299 1.00 82.88 95 LEU A CA 1
ATOM 747 C C . LEU A 1 95 ? 9.156 -13.034 -3.299 1.00 82.88 95 LEU A C 1
ATOM 749 O O . LEU A 1 95 ? 8.795 -13.464 -2.204 1.00 82.88 95 LEU A O 1
ATOM 753 N N . VAL A 1 96 ? 10.429 -12.941 -3.664 1.00 81.19 96 VAL A N 1
ATOM 754 C CA . VAL A 1 96 ? 11.549 -13.293 -2.791 1.00 81.19 96 VAL A CA 1
ATOM 755 C C . VAL A 1 96 ? 11.975 -12.064 -2.001 1.00 81.19 96 VAL A C 1
ATOM 757 O O . VAL A 1 96 ? 12.034 -10.955 -2.539 1.00 81.19 96 VAL A O 1
ATOM 760 N N . ALA A 1 97 ? 12.250 -12.248 -0.712 1.00 75.06 97 ALA A N 1
ATOM 761 C CA . ALA A 1 97 ? 12.809 -11.187 0.114 1.00 75.06 97 ALA A CA 1
ATOM 762 C C . ALA A 1 97 ? 14.281 -10.933 -0.269 1.00 75.06 97 ALA A C 1
ATOM 764 O O . ALA A 1 97 ? 15.002 -11.900 -0.514 1.00 75.06 97 ALA A O 1
ATOM 765 N N . PRO A 1 98 ? 14.738 -9.670 -0.307 1.00 78.88 98 PRO A N 1
ATOM 766 C CA . PRO A 1 98 ? 16.147 -9.367 -0.527 1.00 78.88 98 PRO A CA 1
ATOM 767 C C . PRO A 1 98 ? 17.014 -9.867 0.635 1.00 78.88 98 PRO A C 1
ATOM 769 O O . PRO A 1 98 ? 16.642 -9.750 1.803 1.00 78.88 98 PRO A O 1
ATOM 772 N N . SER A 1 99 ? 18.189 -10.381 0.300 1.00 79.12 99 SER A N 1
ATOM 773 C CA . SER A 1 99 ? 19.270 -10.762 1.209 1.00 79.12 99 SER A CA 1
ATOM 774 C C . SER A 1 99 ? 20.068 -9.546 1.688 1.00 79.12 99 SER A C 1
ATOM 776 O O . SER A 1 99 ? 20.657 -9.582 2.766 1.00 79.12 99 SER A O 1
ATOM 778 N N . TYR A 1 100 ? 20.099 -8.470 0.897 1.00 80.12 100 TYR A N 1
ATOM 779 C CA . TYR A 1 100 ? 20.735 -7.196 1.234 1.00 80.12 100 TYR A CA 1
ATOM 780 C C . TYR A 1 100 ? 19.994 -6.017 0.587 1.00 80.12 100 TYR A C 1
ATOM 782 O O . TYR A 1 100 ? 19.237 -6.178 -0.371 1.00 80.12 100 TYR A O 1
ATOM 790 N N . GLU A 1 101 ? 20.193 -4.818 1.132 1.00 82.06 101 GLU A N 1
ATOM 791 C CA . GLU A 1 101 ? 19.561 -3.591 0.638 1.00 82.06 101 GLU A CA 1
ATOM 792 C C . GLU A 1 101 ? 19.919 -3.330 -0.832 1.00 82.06 101 GLU A C 1
ATOM 794 O O . GLU A 1 101 ? 21.078 -3.433 -1.232 1.00 82.06 101 GLU A O 1
ATOM 799 N N . GLY A 1 102 ? 18.914 -3.016 -1.649 1.00 86.25 102 GLY A N 1
ATOM 800 C CA . GLY A 1 102 ? 19.113 -2.741 -3.068 1.00 86.25 102 GLY A CA 1
ATOM 801 C C . GLY A 1 102 ? 19.299 -3.954 -3.994 1.00 86.25 102 GLY A C 1
ATOM 802 O O . GLY A 1 102 ? 19.397 -3.732 -5.198 1.00 86.25 102 GLY A O 1
ATOM 803 N N . GLU A 1 103 ? 19.300 -5.207 -3.509 1.00 90.31 103 GLU A N 1
ATOM 804 C CA . GLU A 1 103 ? 19.582 -6.415 -4.325 1.00 90.31 103 GLU A CA 1
ATOM 805 C C . GLU A 1 103 ? 18.796 -6.483 -5.645 1.00 90.31 103 GLU A C 1
ATOM 807 O O . GLU A 1 103 ? 19.342 -6.830 -6.690 1.00 90.31 103 GLU A O 1
ATOM 812 N N . PHE A 1 104 ? 17.511 -6.133 -5.603 1.00 94.25 104 PHE A N 1
ATOM 813 C CA . PHE A 1 104 ? 16.614 -6.221 -6.755 1.00 94.25 104 PHE A CA 1
ATOM 814 C C . PHE A 1 104 ? 16.333 -4.870 -7.419 1.00 94.25 104 PHE A C 1
ATOM 816 O O . PHE A 1 104 ? 15.546 -4.806 -8.364 1.00 94.25 104 PHE A O 1
ATOM 823 N N . VAL A 1 105 ? 16.955 -3.783 -6.951 1.00 95.19 105 VAL A N 1
ATOM 824 C CA . VAL A 1 105 ? 16.770 -2.459 -7.550 1.00 95.19 105 VAL A CA 1
ATOM 825 C C . VAL A 1 105 ? 17.369 -2.476 -8.962 1.00 95.19 105 VAL A C 1
ATOM 827 O O . VAL A 1 105 ? 18.567 -2.719 -9.120 1.00 95.19 105 VAL A O 1
ATOM 830 N N . PRO A 1 106 ? 16.577 -2.201 -10.015 1.00 95.56 106 PRO A N 1
ATOM 831 C CA . PRO A 1 106 ? 17.073 -2.287 -11.379 1.00 95.56 106 PRO A CA 1
ATOM 832 C C . PRO A 1 106 ? 18.150 -1.224 -11.641 1.00 95.56 106 PRO A C 1
ATOM 834 O O . PRO A 1 106 ? 18.064 -0.079 -11.180 1.00 95.56 106 PRO A O 1
ATOM 837 N N . ALA A 1 107 ? 19.170 -1.592 -12.416 1.00 93.31 107 ALA A N 1
ATOM 838 C CA . ALA A 1 107 ? 20.171 -0.650 -12.903 1.00 93.31 107 ALA A CA 1
ATOM 839 C C . ALA A 1 107 ? 19.578 0.253 -13.997 1.00 93.31 107 ALA A C 1
ATOM 841 O O . ALA A 1 107 ? 18.767 -0.197 -14.806 1.00 93.31 107 ALA A O 1
ATOM 842 N N . VAL A 1 108 ? 20.032 1.511 -14.077 1.00 91.56 108 VAL A N 1
ATOM 843 C CA . VAL A 1 108 ? 19.643 2.440 -15.164 1.00 91.56 108 VAL A CA 1
ATOM 844 C C . VAL A 1 108 ? 19.980 1.848 -16.538 1.00 91.56 108 VAL A C 1
ATOM 846 O O . VAL A 1 108 ? 19.231 2.027 -17.489 1.00 91.56 108 VAL A O 1
ATOM 849 N N . SER A 1 109 ? 21.075 1.090 -16.627 1.00 90.00 109 SER A N 1
ATOM 850 C CA . SER A 1 109 ? 21.538 0.414 -17.842 1.00 90.00 109 SER A CA 1
ATOM 851 C C . SER A 1 109 ? 20.746 -0.845 -18.221 1.00 90.00 109 SER A C 1
ATOM 853 O O . SER A 1 109 ? 21.102 -1.499 -19.200 1.00 90.00 109 SER A O 1
ATOM 855 N N . SER A 1 110 ? 19.690 -1.209 -17.481 1.00 91.31 110 SER A N 1
ATOM 856 C CA . SER A 1 110 ? 18.850 -2.367 -17.806 1.00 91.31 110 SER A CA 1
ATOM 857 C C . SER A 1 110 ? 18.333 -2.286 -19.245 1.00 91.31 110 SER A C 1
ATOM 859 O O . SER A 1 110 ? 17.732 -1.289 -19.653 1.00 91.31 110 SER A O 1
ATOM 861 N N . SER A 1 111 ? 18.524 -3.360 -20.013 1.00 90.62 111 SER A N 1
ATOM 862 C CA . SER A 1 111 ? 17.989 -3.494 -21.374 1.00 90.62 111 SER A CA 1
ATOM 863 C C . SER A 1 111 ? 16.472 -3.706 -21.401 1.00 90.62 111 SER A C 1
ATOM 865 O O . SER A 1 111 ? 15.847 -3.556 -22.447 1.00 90.62 111 SER A O 1
ATOM 867 N N . VAL A 1 112 ? 15.867 -4.022 -20.255 1.00 92.88 112 VAL A N 1
ATOM 868 C CA . VAL A 1 112 ? 14.439 -4.317 -20.128 1.00 92.88 112 VAL A CA 1
ATOM 869 C C . VAL A 1 112 ? 13.679 -3.040 -19.767 1.00 92.88 112 VAL A C 1
ATOM 871 O O . VAL A 1 112 ? 13.806 -2.520 -18.656 1.00 92.88 112 VAL A O 1
ATOM 874 N N . ALA A 1 113 ? 12.867 -2.541 -20.703 1.00 93.94 113 ALA A N 1
ATOM 875 C CA . ALA A 1 113 ? 11.905 -1.475 -20.428 1.00 93.94 113 ALA A CA 1
ATOM 876 C C . ALA A 1 113 ? 10.891 -1.944 -19.373 1.00 93.94 113 ALA A C 1
ATOM 878 O O . ALA A 1 113 ? 10.403 -3.071 -19.427 1.00 93.94 113 ALA A O 1
ATOM 879 N N . GLY A 1 114 ? 10.590 -1.094 -18.393 1.00 95.69 114 GLY A N 1
ATOM 880 C CA . GLY A 1 114 ? 9.706 -1.442 -17.283 1.00 95.69 114 GLY A CA 1
ATOM 881 C C . GLY A 1 114 ? 10.327 -2.380 -16.243 1.00 95.69 114 GLY A C 1
ATOM 882 O O . GLY A 1 114 ? 9.611 -2.802 -15.336 1.00 95.69 114 GLY A O 1
ATOM 883 N N . ALA A 1 115 ? 11.630 -2.702 -16.325 1.00 97.12 115 ALA A N 1
ATOM 884 C CA . ALA A 1 115 ? 12.324 -3.422 -15.252 1.00 97.12 115 ALA A CA 1
ATOM 885 C C . ALA A 1 115 ? 12.081 -2.704 -13.926 1.00 97.12 115 ALA A C 1
ATOM 887 O O . ALA A 1 115 ? 12.314 -1.496 -13.834 1.00 97.12 115 ALA A O 1
ATOM 888 N N . ASN A 1 116 ? 11.573 -3.428 -12.929 1.00 97.50 116 ASN A N 1
ATOM 889 C CA . ASN A 1 116 ? 11.054 -2.805 -11.723 1.00 97.50 116 ASN A CA 1
ATOM 890 C C . ASN A 1 116 ? 11.317 -3.610 -10.453 1.00 97.50 116 ASN A C 1
ATOM 892 O O . ASN A 1 116 ? 11.530 -4.821 -10.487 1.00 97.50 116 ASN A O 1
ATOM 896 N N . TYR A 1 117 ? 11.278 -2.904 -9.329 1.00 95.44 117 TYR A N 1
ATOM 897 C CA . TYR A 1 117 ? 11.280 -3.479 -7.994 1.00 95.44 117 TYR A CA 1
ATOM 898 C C . TYR A 1 117 ? 10.638 -2.496 -7.019 1.00 95.44 117 TYR A C 1
ATOM 900 O O . TYR A 1 117 ? 10.971 -1.309 -7.010 1.00 95.44 117 TYR A O 1
ATOM 908 N N . PHE A 1 118 ? 9.706 -2.991 -6.205 1.00 91.75 118 PHE A N 1
ATOM 909 C CA . PHE A 1 118 ? 9.112 -2.199 -5.137 1.00 91.75 118 PHE A CA 1
ATOM 910 C C . PHE A 1 118 ? 9.915 -2.376 -3.851 1.00 91.75 118 PHE A C 1
ATOM 912 O O . PHE A 1 118 ? 9.825 -3.402 -3.170 1.00 91.75 118 PHE A O 1
ATOM 919 N N . GLU A 1 119 ? 10.689 -1.352 -3.518 1.00 86.88 119 GLU A N 1
ATOM 920 C CA . GLU A 1 119 ? 11.466 -1.286 -2.295 1.00 86.88 119 GLU A CA 1
ATOM 921 C C . GLU A 1 119 ? 10.558 -0.884 -1.137 1.00 86.88 119 GLU A C 1
ATOM 923 O O . GLU A 1 119 ? 10.276 0.284 -0.884 1.00 86.88 119 GLU A O 1
ATOM 928 N N . ARG A 1 120 ? 10.058 -1.909 -0.447 1.00 76.62 120 ARG A N 1
ATOM 929 C CA . ARG A 1 120 ? 9.064 -1.785 0.623 1.00 76.62 120 ARG A CA 1
ATOM 930 C C . ARG A 1 120 ? 9.516 -0.908 1.800 1.00 76.62 120 ARG A C 1
ATOM 932 O O . ARG A 1 120 ? 8.666 -0.242 2.380 1.00 76.62 120 ARG A O 1
ATOM 939 N N . GLY A 1 121 ? 10.806 -0.931 2.155 1.00 72.75 121 GLY A N 1
ATOM 940 C CA . GLY A 1 121 ? 11.364 -0.120 3.250 1.00 72.75 121 GLY A CA 1
ATOM 941 C C . GLY A 1 121 ? 11.264 1.379 2.969 1.00 72.75 121 GLY A C 1
ATOM 942 O O . GLY A 1 121 ? 10.764 2.122 3.803 1.00 72.75 121 GLY A O 1
ATOM 943 N N . GLU A 1 122 ? 11.612 1.770 1.745 1.00 79.00 122 GLU A N 1
ATOM 944 C CA . GLU A 1 122 ? 11.578 3.154 1.254 1.00 79.00 122 GLU A CA 1
ATOM 945 C C . GLU A 1 122 ? 10.238 3.532 0.599 1.00 79.00 122 GLU A C 1
ATOM 947 O O . GLU A 1 122 ? 10.101 4.611 0.023 1.00 79.00 122 GLU A O 1
ATOM 952 N N . GLN A 1 123 ? 9.257 2.618 0.599 1.00 85.56 123 GLN A N 1
ATOM 953 C CA . GLN A 1 123 ? 7.960 2.767 -0.078 1.00 85.56 123 GLN A CA 1
ATOM 954 C C . GLN A 1 123 ? 8.082 3.245 -1.539 1.00 85.56 123 GLN A C 1
ATOM 956 O O . GLN A 1 123 ? 7.241 3.992 -2.048 1.00 85.56 123 GLN A O 1
ATOM 961 N N . THR A 1 124 ? 9.138 2.812 -2.229 1.00 90.75 124 THR A N 1
ATOM 962 C CA . THR A 1 124 ? 9.527 3.358 -3.531 1.00 90.75 124 THR A CA 1
ATOM 963 C C . THR A 1 124 ? 9.514 2.274 -4.602 1.00 90.75 124 THR A C 1
ATOM 965 O O . THR A 1 124 ? 10.199 1.258 -4.502 1.00 90.75 124 THR A O 1
ATOM 968 N N . LEU A 1 125 ? 8.731 2.489 -5.662 1.00 95.38 125 LEU A N 1
ATOM 969 C CA . LEU A 1 125 ? 8.785 1.679 -6.875 1.00 95.38 125 LEU A CA 1
ATOM 970 C C . LEU A 1 125 ? 9.891 2.206 -7.778 1.00 95.38 125 LEU A C 1
ATOM 972 O O . LEU A 1 125 ? 9.738 3.258 -8.396 1.00 95.38 125 LEU A O 1
ATOM 976 N N . HIS A 1 126 ? 10.972 1.449 -7.899 1.00 96.25 126 HIS A N 1
ATOM 977 C CA . HIS A 1 126 ? 11.991 1.704 -8.908 1.00 96.25 126 HIS A CA 1
ATOM 978 C C . HIS A 1 126 ? 11.544 1.100 -10.230 1.00 96.25 126 HIS A C 1
ATOM 980 O O . HIS A 1 126 ? 11.192 -0.077 -10.273 1.00 96.25 126 HIS A O 1
ATOM 986 N N . VAL A 1 127 ? 11.573 1.885 -11.304 1.00 96.94 127 VAL A N 1
ATOM 987 C CA . VAL A 1 127 ? 11.223 1.435 -12.653 1.00 96.94 127 VAL A CA 1
ATOM 988 C C . VAL A 1 127 ? 12.141 2.055 -13.703 1.00 96.94 127 VAL A C 1
ATOM 990 O O . VAL A 1 127 ? 12.498 3.230 -13.611 1.00 96.94 127 VAL A O 1
ATOM 993 N N . VAL A 1 128 ? 12.545 1.270 -14.701 1.00 95.69 128 VAL A N 1
ATOM 994 C CA . VAL A 1 128 ? 13.393 1.732 -15.810 1.00 95.69 128 VAL A CA 1
ATOM 995 C C . VAL A 1 128 ? 12.536 2.128 -17.009 1.00 95.69 128 VAL A C 1
ATOM 997 O O . VAL A 1 128 ? 11.763 1.326 -17.531 1.00 95.69 128 VAL A O 1
ATOM 1000 N N . LEU A 1 129 ? 12.702 3.366 -17.464 1.00 93.94 129 LEU A N 1
ATOM 1001 C CA . LEU A 1 129 ? 12.129 3.913 -18.689 1.00 93.94 129 LEU A CA 1
ATOM 1002 C C . LEU A 1 129 ? 13.155 3.804 -19.817 1.00 93.94 129 LEU A C 1
ATOM 1004 O O . LEU A 1 129 ? 14.330 4.098 -19.600 1.00 93.94 129 LEU A O 1
ATOM 1008 N N . ARG A 1 130 ? 12.705 3.429 -21.017 1.00 91.94 130 ARG A N 1
ATOM 1009 C CA . ARG A 1 130 ? 13.520 3.395 -22.243 1.00 91.94 130 ARG A CA 1
ATOM 1010 C C . ARG A 1 130 ? 12.836 4.174 -23.364 1.00 91.94 130 ARG A C 1
ATOM 1012 O O . ARG A 1 130 ? 11.617 4.352 -23.332 1.00 91.94 130 ARG A O 1
ATOM 1019 N N . GLY A 1 131 ? 13.619 4.691 -24.310 1.00 88.31 131 GLY A N 1
ATOM 1020 C CA . GLY A 1 131 ? 13.078 5.437 -25.445 1.00 88.31 131 GLY A CA 1
ATOM 1021 C C . GLY A 1 131 ? 12.083 4.593 -26.244 1.00 88.31 131 GLY A C 1
ATOM 1022 O O . GLY A 1 131 ? 12.266 3.388 -26.403 1.00 88.31 131 GLY A O 1
ATOM 1023 N N . GLY A 1 132 ? 10.995 5.216 -26.697 1.00 82.88 132 GLY A N 1
ATOM 1024 C CA . GLY A 1 132 ? 9.987 4.575 -27.549 1.00 82.88 132 GLY A CA 1
ATOM 1025 C C . GLY A 1 132 ? 8.949 3.687 -26.848 1.00 82.88 132 GLY A C 1
ATOM 1026 O O . GLY A 1 132 ? 7.925 3.405 -27.462 1.00 82.88 132 GLY A O 1
ATOM 1027 N N . ALA A 1 133 ? 9.139 3.302 -25.580 1.00 85.31 133 ALA A N 1
ATOM 1028 C CA . ALA A 1 133 ? 8.218 2.410 -24.866 1.00 85.31 133 ALA A CA 1
ATOM 1029 C C . ALA A 1 133 ? 7.644 3.071 -23.593 1.00 85.31 133 ALA A C 1
ATOM 1031 O O . ALA A 1 133 ? 8.382 3.303 -22.629 1.00 85.31 133 ALA A O 1
ATOM 1032 N N . PRO A 1 134 ? 6.336 3.395 -23.546 1.00 92.31 134 PRO A N 1
ATOM 1033 C CA . PRO A 1 134 ? 5.707 3.898 -22.333 1.00 92.31 134 PRO A CA 1
ATOM 1034 C C . PRO A 1 134 ? 5.586 2.783 -21.289 1.00 92.31 134 PRO A C 1
ATOM 1036 O O . PRO A 1 134 ? 5.215 1.653 -21.601 1.00 92.31 134 PRO A O 1
ATOM 1039 N N . VAL A 1 135 ? 5.828 3.133 -20.031 1.00 95.44 135 VAL A N 1
ATOM 1040 C CA . VAL A 1 135 ? 5.626 2.250 -18.886 1.00 95.44 135 VAL A CA 1
ATOM 1041 C C . VAL A 1 135 ? 4.346 2.654 -18.162 1.00 95.44 135 VAL A C 1
ATOM 1043 O O . VAL A 1 135 ? 4.193 3.807 -17.756 1.00 95.44 135 VAL A O 1
ATOM 1046 N N . GLU A 1 136 ? 3.424 1.713 -17.989 1.00 95.44 136 GLU A N 1
ATOM 1047 C CA . GLU A 1 136 ? 2.206 1.882 -17.195 1.00 95.44 136 GLU A CA 1
ATOM 1048 C C . GLU A 1 136 ? 2.367 1.201 -15.836 1.00 95.44 136 GLU A C 1
ATOM 1050 O O . GLU A 1 136 ? 2.669 0.017 -15.756 1.00 95.44 136 GLU A O 1
ATOM 1055 N N . VAL A 1 137 ? 2.116 1.930 -14.754 1.00 95.25 137 VAL A N 1
ATOM 1056 C CA . VAL A 1 137 ? 2.004 1.388 -13.401 1.00 95.25 137 VAL A CA 1
ATOM 1057 C C . VAL A 1 137 ? 0.537 1.422 -12.997 1.00 95.25 137 VAL A C 1
ATOM 1059 O O . VAL A 1 137 ? -0.109 2.475 -13.046 1.00 95.25 137 VAL A O 1
ATOM 1062 N N . ARG A 1 138 ? 0.003 0.267 -12.597 1.00 92.19 138 ARG A N 1
ATOM 1063 C CA . ARG A 1 138 ? -1.369 0.119 -12.108 1.00 92.19 138 ARG A CA 1
ATOM 1064 C C . ARG A 1 138 ? -1.368 -0.330 -10.659 1.00 92.19 138 ARG A C 1
ATOM 1066 O O . ARG A 1 138 ? -0.799 -1.363 -10.315 1.00 92.19 138 ARG A O 1
ATOM 1073 N N . VAL A 1 139 ? -2.045 0.446 -9.824 1.00 89.69 139 VAL A N 1
ATOM 1074 C CA . VAL A 1 139 ? -2.326 0.091 -8.438 1.00 89.69 139 VAL A CA 1
ATOM 1075 C C . VAL A 1 139 ? -3.466 -0.920 -8.424 1.00 89.69 139 VAL A C 1
ATOM 1077 O O . VAL A 1 139 ? -4.591 -0.621 -8.823 1.00 89.69 139 VAL A O 1
ATOM 1080 N N . SER A 1 140 ? -3.170 -2.116 -7.938 1.00 85.75 140 SER A N 1
ATOM 1081 C CA . SER A 1 140 ? -4.131 -3.187 -7.724 1.00 85.75 140 SER A CA 1
ATOM 1082 C C . SER A 1 140 ? -4.524 -3.230 -6.244 1.00 85.75 140 SER A C 1
ATOM 1084 O O . SER A 1 140 ? -3.644 -3.355 -5.384 1.00 85.75 140 SER A O 1
ATOM 1086 N N . PRO A 1 141 ? -5.829 -3.135 -5.920 1.00 81.38 141 PRO A N 1
ATOM 1087 C CA . PRO A 1 141 ? -6.282 -3.137 -4.542 1.00 81.38 141 PRO A CA 1
ATOM 1088 C C . PRO A 1 141 ? -6.003 -4.487 -3.882 1.00 81.38 141 PRO A C 1
ATOM 1090 O O . PRO A 1 141 ? -6.177 -5.555 -4.471 1.00 81.38 141 PRO A O 1
ATOM 1093 N N . MET A 1 142 ? -5.587 -4.422 -2.629 1.00 77.81 142 MET A N 1
ATOM 1094 C CA . MET A 1 142 ? -5.223 -5.570 -1.816 1.00 77.81 142 MET A CA 1
ATOM 1095 C C . MET A 1 142 ? -5.607 -5.303 -0.365 1.00 77.81 142 MET A C 1
ATOM 1097 O O . MET A 1 142 ? -5.483 -4.186 0.138 1.00 77.81 142 MET A O 1
ATOM 1101 N N . LEU A 1 143 ? -6.082 -6.346 0.303 1.00 73.38 143 LEU A N 1
ATOM 1102 C CA . LEU A 1 143 ? -6.386 -6.318 1.725 1.00 73.38 143 LEU A CA 1
ATOM 1103 C C . LEU A 1 143 ? -5.222 -6.951 2.476 1.00 73.38 143 LEU A C 1
ATOM 1105 O O . LEU A 1 143 ? -4.876 -8.098 2.218 1.00 73.38 143 LEU A O 1
ATOM 1109 N N . PHE A 1 144 ? -4.590 -6.194 3.364 1.00 69.56 144 PHE A N 1
ATOM 1110 C CA . PHE A 1 144 ? -3.416 -6.661 4.099 1.00 69.56 144 PHE A CA 1
ATOM 1111 C C . PHE A 1 144 ? -3.803 -7.034 5.501 1.00 69.56 144 PHE A C 1
ATOM 1113 O O . PHE A 1 144 ? -4.543 -6.289 6.126 1.00 69.56 144 PHE A O 1
ATOM 1120 N N . VAL A 1 145 ? -3.259 -8.140 5.981 1.00 67.31 145 VAL A N 1
ATOM 1121 C CA . VAL A 1 145 ? -3.332 -8.604 7.358 1.00 67.31 145 VAL A CA 1
ATOM 1122 C C . VAL A 1 145 ? -1.923 -9.009 7.744 1.00 67.31 145 VAL A C 1
ATOM 1124 O O . VAL A 1 145 ? -1.383 -9.967 7.201 1.00 67.31 145 VAL A O 1
ATOM 1127 N N . SER A 1 146 ? -1.308 -8.283 8.660 1.00 65.62 146 SER A N 1
ATOM 1128 C CA . SER A 1 146 ? -0.048 -8.702 9.263 1.00 65.62 146 SER A CA 1
ATOM 1129 C C . SER A 1 146 ? -0.301 -9.231 10.660 1.00 65.62 146 SER A C 1
ATOM 1131 O O . SER A 1 146 ? -1.173 -8.706 11.345 1.00 65.62 146 SER A O 1
ATOM 1133 N N . PHE A 1 147 ? 0.453 -10.235 11.085 1.00 61.88 147 PHE A N 1
ATOM 1134 C CA . PHE A 1 147 ? 0.453 -10.737 12.452 1.00 61.88 147 PHE A CA 1
ATOM 1135 C C . PHE A 1 147 ? 1.811 -11.341 12.806 1.00 61.88 147 PHE A C 1
ATOM 1137 O O . PHE A 1 147 ? 2.555 -11.803 11.939 1.00 61.88 147 PHE A O 1
ATOM 1144 N N . ASP A 1 148 ? 2.120 -11.344 14.095 1.00 58.25 148 ASP A N 1
ATOM 1145 C CA . ASP A 1 148 ? 3.352 -11.934 14.609 1.00 58.25 148 ASP A CA 1
ATOM 1146 C C . ASP A 1 148 ? 3.132 -13.408 14.938 1.00 58.25 148 ASP A C 1
ATOM 1148 O O . ASP A 1 148 ? 2.150 -13.769 15.593 1.00 58.25 148 ASP A O 1
ATOM 1152 N N . VAL A 1 149 ? 4.054 -14.264 14.494 1.00 57.53 149 VAL A N 1
ATOM 1153 C CA . VAL A 1 149 ? 4.085 -15.684 14.863 1.00 57.53 149 VAL A CA 1
ATOM 1154 C C . VAL A 1 149 ? 5.440 -16.058 15.480 1.00 57.53 149 VAL A C 1
ATOM 1156 O O . VAL A 1 149 ? 6.472 -15.486 15.116 1.00 57.53 149 VAL A O 1
ATOM 1159 N N . PRO A 1 150 ? 5.486 -17.039 16.402 1.00 57.31 150 PRO A N 1
ATOM 1160 C CA . PRO A 1 150 ? 6.724 -17.635 16.886 1.00 57.31 150 PRO A CA 1
ATOM 1161 C C . PRO A 1 150 ? 7.578 -18.169 15.736 1.00 57.31 150 PRO A C 1
ATOM 1163 O O . PRO A 1 150 ? 7.053 -18.548 14.687 1.00 57.31 150 PRO A O 1
ATOM 1166 N N . ALA A 1 151 ? 8.890 -18.255 15.963 1.00 58.25 151 ALA A N 1
ATOM 1167 C CA . ALA A 1 151 ? 9.863 -18.761 15.000 1.00 58.25 151 ALA A CA 1
ATOM 1168 C C . ALA A 1 151 ? 9.418 -20.082 14.323 1.00 58.25 151 ALA A C 1
ATOM 1170 O O . ALA A 1 151 ? 9.477 -21.156 14.913 1.00 58.25 151 ALA A O 1
ATOM 1171 N N . MET A 1 152 ? 9.019 -20.000 13.057 1.00 56.50 152 MET A N 1
ATOM 1172 C CA . MET A 1 152 ? 8.752 -21.086 12.121 1.00 56.50 152 MET A CA 1
ATOM 1173 C C . MET A 1 152 ? 9.512 -20.868 10.793 1.00 56.50 152 MET A C 1
ATOM 1175 O O . MET A 1 152 ? 10.145 -19.836 10.549 1.00 56.50 152 MET A O 1
ATOM 1179 N N . THR A 1 153 ? 9.539 -21.865 9.915 1.00 58.34 153 THR A N 1
ATOM 1180 C CA . THR A 1 153 ? 10.143 -21.724 8.578 1.00 58.34 153 THR A CA 1
ATOM 1181 C C . THR A 1 153 ? 9.128 -21.166 7.576 1.00 58.34 153 THR A C 1
ATOM 1183 O O . THR A 1 153 ? 7.922 -21.284 7.776 1.00 58.34 153 THR A O 1
ATOM 1186 N N . LEU A 1 154 ? 9.606 -20.566 6.477 1.00 55.44 154 LEU A N 1
ATOM 1187 C CA . LEU A 1 154 ? 8.743 -20.131 5.369 1.00 55.44 154 LEU A CA 1
ATOM 1188 C C . LEU A 1 154 ? 7.950 -21.318 4.786 1.00 55.44 154 LEU A C 1
ATOM 1190 O O . LEU A 1 154 ? 6.782 -21.184 4.446 1.00 55.44 154 LEU A O 1
ATOM 1194 N N . GLU A 1 155 ? 8.564 -22.499 4.747 1.00 60.41 155 GLU A N 1
ATOM 1195 C CA . GLU A 1 155 ? 7.912 -23.756 4.364 1.00 60.41 155 GLU A CA 1
ATOM 1196 C C . GLU A 1 155 ? 6.833 -24.188 5.361 1.00 60.41 155 GLU A C 1
ATOM 1198 O O . GLU A 1 155 ? 5.769 -24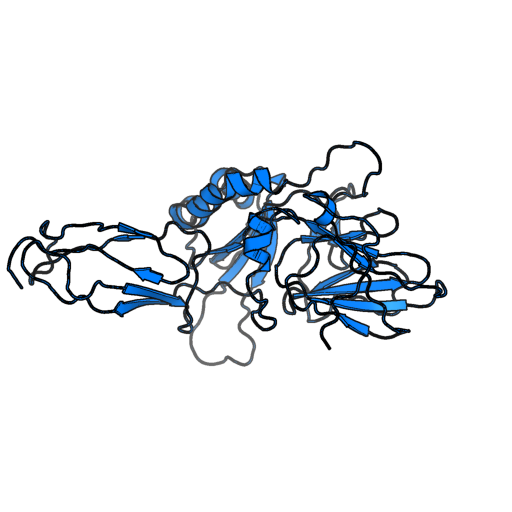.630 4.947 1.00 60.41 155 GLU A O 1
ATOM 1203 N N . ALA A 1 156 ? 7.056 -24.017 6.669 1.00 62.59 156 ALA A N 1
ATOM 1204 C CA . ALA A 1 156 ? 6.022 -24.261 7.672 1.00 62.59 156 ALA A CA 1
ATOM 1205 C C . ALA A 1 156 ? 4.846 -23.282 7.517 1.00 62.59 156 ALA A C 1
ATOM 1207 O O . ALA A 1 156 ? 3.694 -23.680 7.689 1.00 62.59 156 ALA A O 1
ATOM 1208 N N . PHE A 1 157 ? 5.119 -22.034 7.120 1.00 59.56 157 PHE A N 1
ATOM 1209 C CA . PHE A 1 157 ? 4.085 -21.048 6.809 1.00 59.56 157 PHE A CA 1
ATOM 1210 C C . PHE A 1 157 ? 3.262 -21.435 5.567 1.00 59.56 157 PHE A C 1
ATOM 1212 O O . PHE A 1 157 ? 2.036 -21.392 5.607 1.00 59.56 157 PHE A O 1
ATOM 1219 N N . TYR A 1 158 ? 3.914 -21.861 4.483 1.00 61.03 158 TYR A N 1
ATOM 1220 C CA . TYR A 1 158 ? 3.244 -22.333 3.262 1.00 61.03 158 TYR A CA 1
ATOM 1221 C C . TYR A 1 158 ? 2.854 -23.816 3.297 1.00 61.03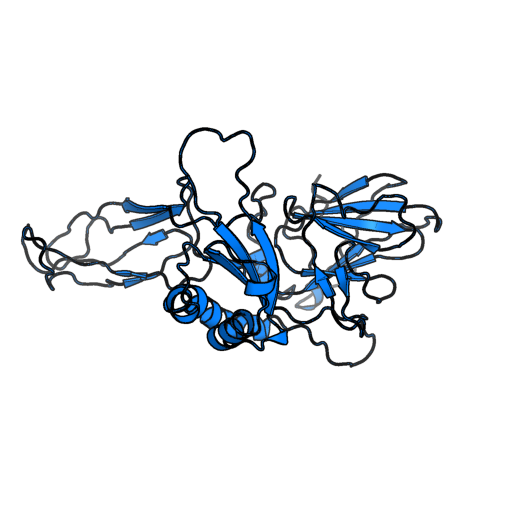 158 TYR A C 1
ATOM 1223 O O . TYR A 1 158 ? 2.456 -24.375 2.274 1.00 61.03 158 TYR A O 1
ATOM 1231 N N . SER A 1 159 ? 2.961 -24.465 4.456 1.00 63.97 159 SER A N 1
ATOM 1232 C CA . SER A 1 159 ? 2.550 -25.855 4.606 1.00 63.97 159 SER A CA 1
ATOM 1233 C C . SER A 1 159 ? 1.065 -26.012 4.272 1.00 63.97 159 SER A C 1
ATOM 1235 O O . SER A 1 159 ? 0.272 -25.070 4.382 1.00 63.97 159 SER A O 1
ATOM 1237 N N . SER A 1 160 ? 0.665 -27.232 3.914 1.00 59.81 160 SER A N 1
ATOM 1238 C CA . SER A 1 160 ? -0.725 -27.604 3.611 1.00 59.81 160 SER A CA 1
ATOM 1239 C C . SER A 1 160 ? -1.719 -27.360 4.759 1.00 59.81 160 SER A C 1
ATOM 1241 O O . SER A 1 160 ? -2.909 -27.601 4.598 1.00 59.81 160 SER A O 1
ATOM 1243 N N . GLU A 1 161 ? -1.254 -26.888 5.914 1.00 65.19 161 GLU A N 1
ATOM 1244 C CA . GLU A 1 161 ? -2.044 -26.684 7.122 1.00 65.19 161 GLU A CA 1
ATOM 1245 C C . GLU A 1 161 ? -2.389 -25.206 7.355 1.00 65.19 161 GLU A C 1
ATOM 1247 O O . GLU A 1 161 ? -3.529 -24.897 7.692 1.00 65.19 161 GLU A O 1
ATOM 1252 N N . LEU A 1 162 ? -1.438 -24.277 7.193 1.00 68.62 162 LEU A N 1
ATOM 1253 C CA . LEU A 1 162 ? -1.603 -22.907 7.697 1.00 68.62 162 LEU A CA 1
ATOM 1254 C C . LEU A 1 162 ? -2.368 -22.002 6.722 1.00 68.62 162 LEU A C 1
ATOM 1256 O O . LEU A 1 162 ? -3.361 -21.390 7.114 1.00 68.62 162 LEU A O 1
ATOM 1260 N N . VAL A 1 163 ? -1.953 -21.936 5.451 1.00 71.69 163 VAL A N 1
ATOM 1261 C CA . VAL A 1 163 ? -2.631 -21.108 4.433 1.00 71.69 163 VAL A CA 1
ATOM 1262 C C . VAL A 1 163 ? -4.094 -21.530 4.238 1.00 71.69 163 VAL A C 1
ATOM 1264 O O . VAL A 1 163 ? -4.950 -20.647 4.219 1.00 71.69 163 VAL A O 1
ATOM 1267 N N . PRO A 1 164 ? -4.446 -22.831 4.175 1.00 75.56 164 PRO A N 1
ATOM 1268 C CA . PRO A 1 164 ? -5.847 -23.246 4.094 1.00 75.56 164 PRO A CA 1
ATOM 1269 C C . PRO A 1 164 ? -6.665 -22.925 5.355 1.00 75.56 164 PRO A C 1
ATOM 1271 O O . PRO A 1 164 ? -7.816 -22.511 5.236 1.00 75.56 164 PRO A O 1
ATOM 1274 N N . LYS A 1 165 ? -6.092 -2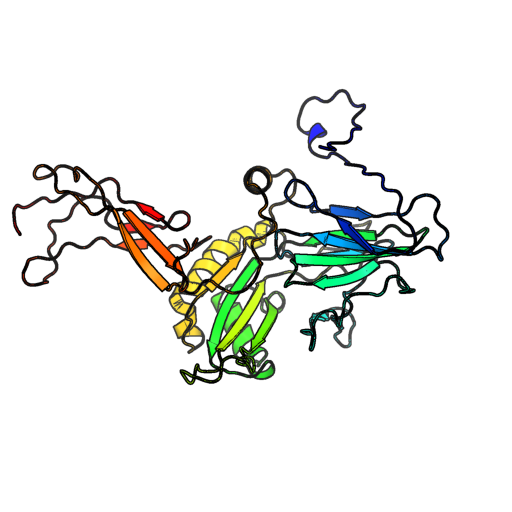3.050 6.563 1.00 74.12 165 LYS A N 1
ATOM 1275 C CA . LYS A 1 165 ? -6.774 -22.645 7.811 1.00 74.12 165 LYS A CA 1
ATOM 1276 C C . LYS A 1 165 ? -7.013 -21.139 7.860 1.00 74.12 165 LYS A C 1
ATOM 1278 O O . LYS A 1 165 ? -8.097 -20.707 8.239 1.00 74.12 165 LYS A O 1
ATOM 1283 N N . LEU A 1 166 ? -6.032 -20.351 7.422 1.00 72.56 166 LEU A N 1
ATOM 1284 C CA . LEU A 1 166 ? -6.162 -18.906 7.256 1.00 72.56 166 LEU A CA 1
ATOM 1285 C C . LEU A 1 166 ? -7.239 -18.561 6.224 1.00 72.56 166 LEU A C 1
ATOM 1287 O O . LEU A 1 166 ? -8.078 -17.715 6.497 1.00 72.56 166 LEU A O 1
ATOM 1291 N N . ALA A 1 167 ? -7.264 -19.242 5.077 1.00 75.81 167 ALA A N 1
ATOM 1292 C CA . ALA A 1 167 ? -8.281 -19.070 4.038 1.00 75.81 167 ALA A CA 1
ATOM 1293 C C . ALA A 1 167 ? -9.696 -19.277 4.592 1.00 75.81 167 ALA A C 1
ATOM 1295 O O . ALA A 1 167 ? -10.558 -18.408 4.454 1.00 75.81 167 ALA A O 1
ATOM 1296 N N . LEU A 1 168 ? -9.904 -20.396 5.292 1.00 76.56 168 LEU A N 1
ATOM 1297 C CA . LEU A 1 168 ? -11.177 -20.740 5.923 1.00 76.56 168 LEU A CA 1
ATOM 1298 C C . LEU A 1 168 ? -11.586 -19.721 6.986 1.00 76.56 168 LEU A C 1
ATOM 1300 O O . LEU A 1 168 ? -12.725 -19.264 6.990 1.00 76.56 168 LEU A O 1
ATOM 1304 N N . LEU A 1 169 ? -10.658 -19.342 7.864 1.00 70.44 169 LEU A N 1
ATOM 1305 C CA . LEU A 1 169 ? -10.929 -18.394 8.938 1.00 70.44 169 LEU A CA 1
ATOM 1306 C C . LEU A 1 169 ? -11.250 -16.990 8.407 1.00 70.44 169 LEU A C 1
ATOM 1308 O O . LEU A 1 169 ? -12.117 -16.309 8.946 1.00 70.44 169 LEU A O 1
ATOM 1312 N N . LEU A 1 170 ? -10.552 -16.559 7.356 1.00 70.50 170 LEU A N 1
ATOM 1313 C CA . LEU A 1 170 ? -10.742 -15.254 6.728 1.00 70.50 170 LEU A CA 1
ATOM 1314 C C . LEU A 1 170 ? -11.949 -15.224 5.777 1.00 70.50 170 LEU A C 1
ATOM 1316 O O . LEU A 1 170 ? -12.316 -14.146 5.316 1.00 70.50 170 LEU A O 1
ATOM 1320 N N . GLY A 1 171 ? -12.552 -16.376 5.462 1.00 73.31 171 GLY A N 1
ATOM 1321 C CA . GLY A 1 171 ? -13.628 -16.475 4.472 1.00 73.31 171 GLY A CA 1
ATOM 1322 C C . GLY A 1 171 ? -13.166 -16.133 3.051 1.00 73.31 171 GLY A C 1
ATOM 1323 O O . GLY A 1 171 ? -13.953 -15.649 2.240 1.00 73.31 171 GLY A O 1
ATOM 1324 N N . VAL A 1 172 ? -11.883 -16.346 2.747 1.00 75.56 172 VAL A N 1
ATOM 1325 C CA . VAL A 1 172 ? -11.251 -15.988 1.471 1.00 75.56 172 VAL A CA 1
ATOM 1326 C C . VAL A 1 172 ? -10.743 -17.257 0.783 1.00 75.56 172 VAL A C 1
ATOM 1328 O O . VAL A 1 172 ? -10.144 -18.096 1.451 1.00 75.56 172 VAL A O 1
ATOM 1331 N N . PRO A 1 173 ? -10.905 -17.414 -0.544 1.00 76.00 173 PRO A N 1
ATOM 1332 C CA . PRO A 1 173 ? -10.308 -18.532 -1.270 1.00 76.00 173 PRO A CA 1
ATOM 1333 C C . PRO A 1 173 ? -8.782 -18.592 -1.094 1.00 76.00 173 PRO A C 1
ATOM 1335 O O . PRO A 1 173 ? -8.098 -17.570 -1.175 1.00 76.00 173 PRO A O 1
ATOM 1338 N N . ALA A 1 174 ? -8.231 -19.789 -0.872 1.00 74.25 174 ALA A N 1
ATOM 1339 C CA . ALA A 1 174 ? -6.804 -19.962 -0.581 1.00 74.25 174 ALA A CA 1
ATOM 1340 C C . ALA A 1 174 ? -5.887 -19.441 -1.706 1.00 74.25 174 ALA A C 1
ATOM 1342 O O . ALA A 1 174 ? -4.813 -18.920 -1.420 1.00 74.25 174 ALA A O 1
ATOM 1343 N N . ASP A 1 175 ? -6.333 -19.490 -2.967 1.00 75.81 175 ASP A N 1
ATOM 1344 C CA . ASP A 1 175 ? -5.614 -18.959 -4.139 1.00 75.81 175 ASP A CA 1
ATOM 1345 C C . ASP A 1 175 ? -5.501 -17.424 -4.157 1.00 75.81 175 ASP A C 1
ATOM 1347 O O . ASP A 1 175 ? -4.781 -16.853 -4.979 1.00 75.81 175 ASP A O 1
ATOM 1351 N N . LYS A 1 176 ? -6.217 -16.736 -3.263 1.00 77.19 176 LYS A N 1
ATOM 1352 C CA . LYS A 1 176 ? -6.181 -15.279 -3.109 1.00 77.19 176 LYS A CA 1
ATOM 1353 C C . LYS A 1 176 ? -5.313 -14.816 -1.946 1.00 77.19 176 LYS A C 1
ATOM 1355 O O . LYS A 1 176 ? -5.074 -13.613 -1.833 1.00 77.19 176 LYS A O 1
ATOM 1360 N N . LEU A 1 177 ? -4.848 -15.730 -1.095 1.00 75.19 177 LEU A N 1
ATOM 1361 C CA . LEU A 1 177 ? -3.924 -15.424 -0.007 1.00 75.19 177 LEU A CA 1
ATOM 1362 C C . LEU A 1 177 ? -2.480 -15.513 -0.493 1.00 75.19 177 LEU A C 1
ATOM 1364 O O . LEU A 1 177 ? -2.065 -16.497 -1.098 1.00 75.19 177 LEU A O 1
ATOM 1368 N N . ARG A 1 178 ? -1.694 -14.478 -0.203 1.00 72.81 178 ARG A N 1
ATOM 1369 C CA . ARG A 1 178 ? -0.279 -14.390 -0.575 1.00 72.81 178 ARG A CA 1
ATOM 1370 C C . ARG A 1 178 ? 0.525 -13.865 0.602 1.00 72.81 178 ARG A C 1
ATOM 1372 O O . ARG A 1 178 ? 0.160 -12.826 1.140 1.00 72.81 178 ARG A O 1
ATOM 1379 N N . ALA A 1 179 ? 1.626 -14.513 0.983 1.00 65.12 179 ALA A N 1
ATOM 1380 C CA . ALA A 1 179 ? 2.542 -13.887 1.935 1.00 65.12 179 ALA A CA 1
ATOM 1381 C C . ALA A 1 179 ? 3.360 -12.813 1.212 1.00 65.12 179 ALA A C 1
ATOM 1383 O O . ALA A 1 179 ? 3.922 -13.057 0.143 1.00 65.12 179 ALA A O 1
ATOM 1384 N N . THR A 1 180 ? 3.410 -11.614 1.779 1.00 60.66 180 THR A N 1
ATOM 1385 C CA . THR A 1 180 ? 4.074 -10.457 1.163 1.00 60.66 180 THR A CA 1
ATOM 1386 C C . THR A 1 180 ? 5.402 -10.114 1.796 1.00 60.66 180 THR A C 1
ATOM 1388 O O . THR A 1 180 ? 6.233 -9.479 1.142 1.00 60.66 180 THR A O 1
ATOM 1391 N N . ARG A 1 181 ? 5.612 -10.543 3.040 1.00 59.56 181 ARG A N 1
ATOM 1392 C CA . ARG A 1 181 ? 6.879 -10.419 3.746 1.00 59.56 181 ARG A CA 1
ATOM 1393 C C . ARG A 1 181 ? 6.913 -11.413 4.898 1.00 59.56 181 ARG A C 1
ATOM 1395 O O . ARG A 1 181 ? 5.928 -11.574 5.613 1.00 59.56 181 ARG A O 1
ATOM 1402 N N . VAL A 1 182 ? 8.064 -12.051 5.066 1.00 54.41 182 VAL A N 1
ATOM 1403 C CA . VAL A 1 182 ? 8.390 -12.849 6.245 1.00 54.41 182 VAL A CA 1
ATOM 1404 C C . VAL A 1 182 ? 9.744 -12.362 6.727 1.00 54.41 182 VAL A C 1
ATOM 1406 O O . VAL A 1 182 ? 10.766 -12.649 6.108 1.00 54.41 182 VAL A O 1
ATOM 1409 N N . VAL A 1 183 ? 9.745 -11.548 7.780 1.00 51.25 183 VAL A N 1
ATOM 1410 C CA . VAL A 1 183 ? 10.986 -11.026 8.367 1.00 51.25 183 VAL A CA 1
ATOM 1411 C C . VAL A 1 183 ? 11.300 -11.838 9.601 1.00 51.25 183 VAL A C 1
ATOM 1413 O O . VAL A 1 183 ? 10.487 -11.894 10.521 1.00 51.25 183 VAL A O 1
ATOM 1416 N N . ARG A 1 184 ? 12.487 -12.443 9.627 1.00 45.12 184 ARG A N 1
ATOM 1417 C CA . ARG A 1 184 ? 13.080 -12.921 10.873 1.00 45.12 184 ARG A CA 1
ATOM 1418 C C . ARG A 1 184 ? 13.723 -11.731 11.561 1.00 45.12 184 ARG A C 1
ATOM 1420 O O . ARG A 1 184 ? 14.566 -11.068 10.958 1.00 45.12 184 ARG A O 1
ATOM 1427 N N . GLU A 1 185 ? 13.337 -11.456 12.802 1.00 44.44 185 GLU A N 1
ATOM 1428 C CA . GLU A 1 185 ? 14.111 -10.553 13.649 1.00 44.44 185 GLU A CA 1
ATOM 1429 C C . GLU A 1 185 ? 15.420 -11.258 14.046 1.00 44.44 185 GLU A C 1
ATOM 1431 O O . GLU A 1 185 ? 15.560 -11.806 15.140 1.00 44.44 185 GLU A O 1
ATOM 1436 N N . ASP A 1 186 ? 16.396 -11.291 13.139 1.00 38.12 186 ASP A N 1
ATOM 1437 C CA . ASP A 1 186 ? 17.761 -11.637 13.513 1.00 38.12 186 ASP A CA 1
ATOM 1438 C C . ASP A 1 186 ? 18.348 -10.412 14.209 1.00 38.12 186 ASP A C 1
ATOM 1440 O O . ASP A 1 186 ? 18.699 -9.412 13.580 1.00 38.12 186 ASP A O 1
ATOM 1444 N N . GLY A 1 187 ? 18.386 -10.469 15.543 1.00 36.62 187 GLY A N 1
ATOM 1445 C CA . GLY A 1 187 ? 18.908 -9.409 16.396 1.00 36.62 187 GLY A CA 1
ATOM 1446 C C . GLY A 1 187 ? 20.269 -8.921 15.899 1.00 36.62 187 GLY A C 1
ATOM 1447 O O . GLY A 1 187 ? 21.292 -9.579 16.101 1.00 36.62 187 GLY A O 1
ATOM 1448 N N . GLY A 1 188 ? 20.273 -7.756 15.246 1.00 33.62 188 GLY A N 1
ATOM 1449 C CA . GLY A 1 188 ? 21.462 -7.172 14.640 1.00 33.62 188 GLY A CA 1
ATOM 1450 C C . GLY A 1 188 ? 22.626 -7.101 15.630 1.00 33.62 188 GLY A C 1
ATOM 1451 O O . GLY A 1 188 ? 22.458 -6.768 16.809 1.00 33.62 188 GLY A O 1
ATOM 1452 N N . ALA A 1 189 ? 23.830 -7.384 15.131 1.00 37.38 189 ALA A N 1
ATOM 1453 C CA . ALA A 1 189 ? 25.068 -7.602 15.887 1.00 37.38 189 ALA A CA 1
ATOM 1454 C C . ALA A 1 189 ? 25.522 -6.458 16.831 1.00 37.38 189 ALA A C 1
ATOM 1456 O O . ALA A 1 189 ? 26.544 -6.592 17.504 1.00 37.38 189 ALA A O 1
ATOM 1457 N N . ARG A 1 190 ? 24.777 -5.348 16.941 1.00 39.50 190 ARG A N 1
ATOM 1458 C CA . ARG A 1 190 ? 25.038 -4.246 17.887 1.00 39.50 190 ARG A CA 1
ATOM 1459 C C . ARG A 1 190 ? 24.205 -4.277 19.175 1.00 39.50 190 ARG A C 1
ATOM 1461 O O . ARG A 1 190 ? 24.546 -3.554 20.104 1.00 39.50 190 ARG A O 1
ATOM 1468 N N . ARG A 1 191 ? 23.196 -5.147 19.316 1.00 41.59 191 ARG A N 1
ATOM 1469 C CA . ARG A 1 191 ? 22.435 -5.321 20.578 1.00 41.59 191 ARG A CA 1
ATOM 1470 C C . ARG A 1 191 ? 22.932 -6.507 21.417 1.00 41.59 191 ARG A C 1
ATOM 1472 O O . ARG A 1 191 ? 22.162 -7.258 22.009 1.00 41.59 191 ARG A O 1
ATOM 1479 N N . ARG A 1 192 ? 24.251 -6.666 21.563 1.00 46.72 192 ARG A N 1
ATOM 1480 C CA . ARG A 1 192 ? 24.808 -7.526 22.623 1.00 46.72 192 ARG A CA 1
ATOM 1481 C C . ARG A 1 192 ? 24.759 -6.796 23.964 1.00 46.72 192 ARG A C 1
ATOM 1483 O O . ARG A 1 192 ? 25.741 -6.187 24.366 1.00 46.72 192 ARG A O 1
ATOM 1490 N N . ARG A 1 193 ? 23.610 -6.900 24.643 1.00 43.06 193 ARG A N 1
ATOM 1491 C CA . ARG A 1 193 ? 23.432 -7.048 26.108 1.00 43.06 193 ARG A CA 1
ATOM 1492 C C . ARG A 1 193 ? 22.062 -6.517 26.533 1.00 43.06 193 ARG A C 1
ATOM 1494 O O . ARG A 1 193 ? 21.952 -5.418 27.058 1.00 43.06 193 ARG A O 1
ATOM 1501 N N . ARG A 1 194 ? 21.039 -7.355 26.370 1.00 39.50 194 ARG A N 1
ATOM 1502 C CA . ARG A 1 194 ? 20.082 -7.781 27.411 1.00 39.50 194 ARG A CA 1
ATOM 1503 C C . ARG A 1 194 ? 18.846 -8.352 26.715 1.00 39.50 194 ARG A C 1
ATOM 1505 O O . ARG A 1 194 ? 18.236 -7.677 25.903 1.00 39.50 194 ARG A O 1
ATOM 1512 N N . ARG A 1 195 ? 18.483 -9.563 27.150 1.00 37.50 195 ARG A N 1
ATOM 1513 C CA . ARG A 1 195 ? 17.297 -10.370 26.808 1.00 37.50 195 ARG A CA 1
ATOM 1514 C C . ARG A 1 195 ? 17.434 -11.237 25.550 1.00 37.50 195 ARG A C 1
ATOM 1516 O O . ARG A 1 195 ? 17.628 -10.758 24.443 1.00 37.50 195 ARG A O 1
ATOM 1523 N N . ARG A 1 196 ? 17.325 -12.552 25.782 1.00 36.31 196 ARG A N 1
ATOM 1524 C CA . ARG A 1 196 ? 16.961 -13.571 24.795 1.00 36.31 196 ARG A CA 1
ATOM 1525 C C . ARG A 1 196 ? 15.538 -13.237 24.326 1.00 36.31 196 ARG A C 1
ATOM 1527 O O . ARG A 1 196 ? 14.589 -13.727 24.927 1.00 36.31 196 ARG A O 1
ATOM 1534 N N . SER A 1 197 ? 15.383 -12.323 23.371 1.00 41.97 197 SER A N 1
ATOM 1535 C CA . SER A 1 197 ? 14.097 -12.178 22.685 1.00 41.97 197 SER A CA 1
ATOM 1536 C C . SER A 1 197 ? 13.942 -13.405 21.797 1.00 41.97 197 SER A C 1
ATOM 1538 O O . SER A 1 197 ? 14.886 -13.769 21.092 1.00 41.97 197 SER A O 1
ATOM 1540 N N . ALA A 1 198 ? 12.818 -14.106 21.919 1.00 45.66 198 ALA A N 1
ATOM 1541 C CA . ALA A 1 198 ? 12.489 -15.197 21.016 1.00 45.66 198 ALA A CA 1
ATOM 1542 C C . ALA A 1 198 ? 12.498 -14.655 19.580 1.00 45.66 198 ALA A C 1
ATOM 1544 O O . ALA A 1 198 ? 12.072 -13.528 19.353 1.00 45.66 198 ALA A O 1
ATOM 1545 N N . THR A 1 199 ? 12.999 -15.432 18.626 1.00 51.91 199 THR A N 1
ATOM 1546 C CA . THR A 1 199 ? 12.908 -15.103 17.203 1.00 51.91 199 THR A CA 1
ATOM 1547 C C . THR A 1 199 ? 11.427 -14.981 16.829 1.00 51.91 199 THR A C 1
ATOM 1549 O O . THR A 1 199 ? 10.710 -15.978 16.775 1.00 51.91 199 THR A O 1
ATOM 1552 N N . VAL A 1 200 ? 10.937 -13.758 16.634 1.00 51.00 200 VAL A N 1
ATOM 1553 C CA . VAL A 1 200 ? 9.580 -13.498 16.137 1.00 51.00 200 VAL A CA 1
ATOM 1554 C C . VAL A 1 200 ? 9.649 -13.420 14.614 1.00 51.00 200 VAL A C 1
ATOM 1556 O O . VAL A 1 200 ? 10.579 -12.831 14.054 1.00 51.00 200 VAL A O 1
ATOM 1559 N N . LEU A 1 201 ? 8.698 -14.062 13.934 1.00 58.97 201 LEU A N 1
ATOM 1560 C CA . LEU A 1 201 ? 8.466 -13.828 12.513 1.00 58.97 201 LEU A CA 1
ATOM 1561 C C . LEU A 1 201 ? 7.306 -12.869 12.353 1.00 58.97 201 LEU A C 1
ATOM 1563 O O . LEU A 1 201 ? 6.175 -13.180 12.729 1.00 58.97 201 LEU A O 1
ATOM 1567 N N . HIS A 1 202 ? 7.593 -11.745 11.712 1.00 57.97 202 HIS A N 1
ATOM 1568 C CA . HIS A 1 202 ? 6.557 -10.862 11.207 1.00 57.97 202 HIS A CA 1
ATOM 1569 C C . HIS A 1 202 ? 6.021 -11.466 9.915 1.00 57.97 202 HIS A C 1
ATOM 1571 O O . HIS A 1 202 ? 6.739 -11.524 8.910 1.00 57.97 202 HIS A O 1
ATOM 1577 N N . VAL A 1 203 ? 4.784 -11.952 9.961 1.00 61.16 203 VAL A N 1
ATOM 1578 C CA . VAL A 1 203 ? 4.089 -12.507 8.806 1.00 61.16 203 VAL A CA 1
ATOM 1579 C C . VAL A 1 203 ? 3.129 -11.460 8.279 1.00 61.16 203 VAL A C 1
ATOM 1581 O O . VAL A 1 203 ? 2.242 -10.983 8.981 1.00 61.16 203 VAL A O 1
ATOM 1584 N N . GLU A 1 204 ? 3.283 -11.126 7.007 1.00 67.38 204 GLU A N 1
ATOM 1585 C CA . GLU A 1 204 ? 2.341 -10.276 6.294 1.00 67.38 204 GLU A CA 1
ATOM 1586 C C . GLU A 1 204 ? 1.624 -11.088 5.228 1.00 67.38 204 GLU A C 1
ATOM 1588 O O . GLU A 1 204 ? 2.258 -11.693 4.361 1.00 67.38 204 GLU A O 1
ATOM 1593 N N . ILE A 1 205 ? 0.299 -11.077 5.283 1.00 70.50 205 ILE A N 1
ATOM 1594 C CA . ILE A 1 205 ? -0.574 -11.742 4.329 1.00 70.50 205 ILE A CA 1
ATOM 1595 C C . ILE A 1 205 ? -1.380 -10.697 3.576 1.00 70.50 205 ILE A C 1
ATOM 1597 O O . ILE A 1 205 ? -2.011 -9.818 4.156 1.00 70.50 205 ILE A O 1
ATOM 1601 N N . ALA A 1 206 ? -1.400 -10.832 2.262 1.00 75.00 206 ALA A N 1
ATOM 1602 C CA . ALA A 1 206 ? -2.253 -10.085 1.368 1.00 75.00 206 ALA A CA 1
ATOM 1603 C C . ALA A 1 206 ? -3.356 -10.980 0.816 1.00 75.00 206 ALA A C 1
ATOM 1605 O O . ALA A 1 206 ? -3.086 -12.029 0.232 1.00 75.00 206 ALA A O 1
ATOM 1606 N N . VAL A 1 207 ? -4.591 -10.509 0.911 1.00 76.38 207 VAL A N 1
ATOM 1607 C CA . VAL A 1 207 ? -5.700 -10.965 0.084 1.00 76.38 207 VAL A CA 1
ATOM 1608 C C . VAL A 1 207 ? -5.690 -10.128 -1.192 1.00 76.38 207 VAL A C 1
ATOM 1610 O O . VAL A 1 207 ? -5.974 -8.926 -1.170 1.00 76.38 207 VAL A O 1
ATOM 1613 N N . SER A 1 208 ? -5.330 -10.745 -2.314 1.00 76.06 208 SER A N 1
ATOM 1614 C CA . SER A 1 208 ? -5.293 -10.075 -3.616 1.00 76.06 208 SER A CA 1
ATOM 1615 C C . SER A 1 208 ? -5.546 -11.053 -4.762 1.00 76.06 208 SER A C 1
ATOM 1617 O O . SER A 1 208 ? -5.252 -12.241 -4.663 1.00 76.06 208 SER A O 1
ATOM 1619 N N . GLY A 1 209 ? -6.117 -10.559 -5.865 1.00 73.75 209 GLY A N 1
ATOM 1620 C CA . GLY A 1 209 ? -6.235 -11.355 -7.093 1.00 73.75 209 GLY A CA 1
ATOM 1621 C C . GLY A 1 209 ? -4.880 -11.565 -7.768 1.00 73.75 209 GLY A C 1
ATOM 1622 O O . GLY A 1 209 ? -3.869 -11.066 -7.291 1.00 73.75 209 GLY A O 1
ATOM 1623 N N . ARG A 1 210 ? -4.827 -12.242 -8.914 1.00 78.56 210 ARG A N 1
ATOM 1624 C CA . ARG A 1 210 ? -3.573 -12.328 -9.687 1.00 78.56 210 ARG A CA 1
ATOM 1625 C C . ARG A 1 210 ? -3.360 -11.042 -10.501 1.00 78.56 210 ARG A C 1
ATOM 1627 O O . ARG A 1 210 ? -4.355 -10.401 -10.852 1.00 78.56 210 ARG A O 1
ATOM 1634 N N . PRO A 1 211 ? -2.113 -10.614 -10.774 1.00 81.81 211 PRO A N 1
ATOM 1635 C CA . PRO A 1 211 ? -1.883 -9.556 -11.750 1.00 81.81 211 PRO A CA 1
ATOM 1636 C C . PRO A 1 211 ? -2.296 -10.056 -13.142 1.00 81.81 211 PRO A C 1
ATOM 1638 O O . PRO A 1 211 ? -1.938 -11.178 -13.509 1.00 81.81 211 PRO A O 1
ATOM 1641 N N . PRO A 1 212 ? -3.068 -9.275 -13.915 1.00 84.69 212 PRO A N 1
ATOM 1642 C CA . PRO A 1 212 ? -3.280 -9.560 -15.328 1.00 84.69 212 PRO A CA 1
ATOM 1643 C C . PRO A 1 212 ? -1.935 -9.679 -16.053 1.00 84.69 212 PRO A C 1
ATOM 1645 O O . PRO A 1 212 ? -1.082 -8.812 -15.909 1.00 84.69 212 PRO A O 1
ATOM 1648 N N . LEU A 1 213 ? -1.730 -10.740 -16.836 1.00 87.75 213 LEU A N 1
ATOM 1649 C CA . LEU A 1 213 ? -0.502 -10.880 -17.635 1.00 87.75 213 LEU A CA 1
ATOM 1650 C C . LEU A 1 213 ? -0.490 -9.924 -18.831 1.00 87.75 213 LEU A C 1
ATOM 1652 O O . LEU A 1 213 ? 0.575 -9.515 -19.293 1.00 87.75 213 LEU A O 1
ATOM 1656 N N . ARG A 1 214 ? -1.680 -9.558 -19.320 1.00 87.38 214 ARG A N 1
ATOM 1657 C CA . ARG A 1 214 ? -1.874 -8.482 -20.284 1.00 87.38 214 ARG A CA 1
ATOM 1658 C C . ARG A 1 214 ? -3.018 -7.569 -19.866 1.00 87.38 214 ARG A C 1
ATOM 1660 O O . ARG A 1 214 ? -3.964 -7.984 -19.201 1.00 87.38 214 ARG A O 1
ATOM 1667 N N . LEU A 1 215 ? -2.911 -6.317 -20.278 1.00 82.31 215 LEU A N 1
ATOM 1668 C CA . LEU A 1 215 ? -3.976 -5.334 -20.252 1.00 82.31 215 LEU A CA 1
ATOM 1669 C C . LEU A 1 215 ? -4.801 -5.542 -21.522 1.00 82.31 215 LEU A C 1
ATOM 1671 O O . LEU A 1 215 ? -4.384 -5.141 -22.606 1.00 82.31 215 LEU A O 1
ATOM 1675 N N . ASP A 1 216 ? -5.932 -6.232 -21.407 1.00 67.56 216 ASP A N 1
ATOM 1676 C CA . ASP A 1 216 ? -6.769 -6.534 -22.567 1.00 67.56 216 ASP A CA 1
ATOM 1677 C C . ASP A 1 216 ? -7.463 -5.285 -23.132 1.00 67.56 216 ASP A C 1
ATOM 1679 O O . ASP A 1 216 ? -8.000 -4.454 -22.397 1.00 67.56 216 ASP A O 1
ATOM 1683 N N . VAL A 1 217 ? -7.506 -5.209 -24.467 1.00 51.22 217 VAL A N 1
ATOM 1684 C CA . VAL A 1 217 ? -8.362 -4.300 -25.256 1.00 51.22 217 VAL A CA 1
ATOM 1685 C C . VAL A 1 217 ? -9.764 -4.912 -25.469 1.00 51.22 217 VAL A C 1
ATOM 1687 O O . VAL A 1 217 ? -10.676 -4.227 -25.924 1.00 51.22 217 VAL A O 1
ATOM 1690 N N . THR A 1 218 ? -9.999 -6.174 -25.082 1.00 41.25 218 THR A N 1
ATOM 1691 C CA . THR A 1 218 ? -11.294 -6.863 -25.246 1.00 41.25 218 THR A CA 1
ATOM 1692 C C . THR A 1 218 ? -11.554 -7.903 -24.149 1.00 41.25 218 THR A C 1
ATOM 1694 O O . THR A 1 218 ? -10.722 -8.775 -23.935 1.00 41.25 218 THR A O 1
ATOM 1697 N N . ASN A 1 219 ? -12.728 -7.815 -23.508 1.00 45.22 219 ASN A N 1
ATOM 1698 C CA . ASN A 1 219 ? -13.432 -8.781 -22.638 1.00 45.22 219 ASN A CA 1
ATOM 1699 C C . ASN A 1 219 ? -12.826 -10.195 -22.452 1.00 45.22 219 ASN A C 1
ATOM 1701 O O . ASN A 1 219 ? -13.432 -11.189 -22.854 1.00 45.22 219 ASN A O 1
ATOM 1705 N N . VAL A 1 220 ? -11.721 -10.309 -21.719 1.00 42.03 220 VAL A N 1
ATOM 1706 C CA . VAL A 1 220 ? -11.391 -11.516 -20.950 1.00 42.03 220 VAL A CA 1
ATOM 1707 C C . VAL A 1 220 ? -11.429 -11.130 -19.476 1.00 42.03 220 VAL A C 1
ATOM 1709 O O . VAL A 1 220 ? -10.953 -10.069 -19.075 1.00 42.03 220 VAL A O 1
ATOM 1712 N N . THR A 1 221 ? -12.114 -11.945 -18.675 1.00 40.25 221 THR A N 1
ATOM 1713 C CA . THR A 1 221 ? -12.436 -11.672 -17.270 1.00 40.25 221 THR A CA 1
ATOM 1714 C C . THR A 1 221 ? -11.182 -11.356 -16.459 1.00 40.25 221 THR A C 1
ATOM 1716 O O . THR A 1 221 ? -10.341 -12.241 -16.269 1.00 40.25 221 THR A O 1
ATOM 1719 N N . PRO A 1 222 ? -11.071 -10.143 -15.900 1.00 44.56 222 PRO A N 1
ATOM 1720 C CA . PRO A 1 222 ? -10.042 -9.852 -14.929 1.00 44.56 222 PRO A CA 1
ATOM 1721 C C . PRO A 1 222 ? -10.244 -10.773 -13.708 1.00 44.56 222 PRO A C 1
ATOM 1723 O O . PRO A 1 222 ? -11.288 -10.734 -13.064 1.00 44.56 222 PRO A O 1
ATOM 1726 N N . SER A 1 223 ? -9.214 -11.540 -13.331 1.00 49.47 223 SER A N 1
ATOM 1727 C CA . SER A 1 223 ? -9.088 -12.161 -11.998 1.00 49.47 223 SER A CA 1
ATOM 1728 C C . SER A 1 223 ? -8.465 -11.257 -10.891 1.00 49.47 223 SER A C 1
ATOM 1730 O O . SER A 1 223 ? -7.995 -11.799 -9.881 1.00 49.47 223 SER A O 1
ATOM 1732 N N . PRO A 1 224 ? -8.401 -9.901 -10.972 1.00 57.69 224 PRO A N 1
ATOM 1733 C CA . PRO A 1 224 ? -8.258 -9.096 -9.770 1.00 57.69 224 PRO A CA 1
ATOM 1734 C C . PRO A 1 224 ? -9.491 -9.311 -8.895 1.00 57.69 224 PRO A C 1
ATOM 1736 O O . PRO A 1 224 ? -10.619 -9.284 -9.380 1.00 57.69 224 PRO A O 1
ATOM 1739 N N . LEU A 1 225 ? -9.281 -9.475 -7.592 1.00 67.06 225 LEU A N 1
ATOM 1740 C CA . LEU A 1 225 ? -10.355 -9.273 -6.630 1.00 67.06 225 LEU A CA 1
ATOM 1741 C C . LEU A 1 225 ? -10.724 -7.784 -6.678 1.00 67.06 225 LEU A C 1
ATOM 1743 O O . LEU A 1 225 ? -9.886 -6.953 -6.320 1.00 67.06 225 LEU A O 1
ATOM 1747 N N . PRO A 1 226 ? -11.921 -7.413 -7.161 1.00 75.06 226 PRO A N 1
ATOM 1748 C CA . PRO A 1 226 ? -12.288 -6.012 -7.268 1.00 75.06 226 PRO A CA 1
ATOM 1749 C C . PRO A 1 226 ? -12.459 -5.418 -5.869 1.00 75.06 226 PRO A C 1
ATOM 1751 O O . PRO A 1 226 ? -12.827 -6.120 -4.923 1.00 75.06 226 PRO A O 1
ATOM 1754 N N . PHE A 1 227 ? -12.264 -4.103 -5.749 1.00 78.06 227 PHE A N 1
ATOM 1755 C CA . PHE A 1 227 ? -12.448 -3.382 -4.485 1.00 78.06 227 PHE A CA 1
ATOM 1756 C C . PHE A 1 227 ? -13.784 -3.713 -3.808 1.00 78.06 227 PHE A C 1
ATOM 1758 O O . PHE A 1 227 ? -13.804 -3.929 -2.603 1.00 78.06 227 PHE A O 1
ATOM 1765 N N . GLY A 1 228 ? -14.880 -3.807 -4.572 1.00 76.06 228 GLY A N 1
ATOM 1766 C CA . GLY A 1 228 ? -16.204 -4.119 -4.025 1.00 76.06 228 GLY A CA 1
ATOM 1767 C C . GLY A 1 228 ? -16.225 -5.431 -3.238 1.00 76.06 228 GLY A C 1
ATOM 1768 O O . GLY A 1 228 ? -16.733 -5.471 -2.123 1.00 76.06 228 GLY A O 1
ATOM 1769 N N . LEU A 1 229 ? -15.578 -6.475 -3.756 1.00 78.69 229 LEU A N 1
ATOM 1770 C CA . LEU A 1 229 ? -15.495 -7.772 -3.086 1.00 78.69 229 LEU A CA 1
ATOM 1771 C C . LEU A 1 229 ? -14.571 -7.695 -1.858 1.00 78.69 229 LEU A C 1
ATOM 1773 O O . LEU A 1 229 ? -14.957 -8.121 -0.773 1.00 78.69 229 LEU A O 1
ATOM 1777 N N . LEU A 1 230 ? -13.404 -7.052 -1.982 1.00 77.88 230 LEU A N 1
ATOM 1778 C CA . LEU A 1 230 ? -12.493 -6.833 -0.847 1.00 77.88 230 LEU A CA 1
ATOM 1779 C C . LEU A 1 230 ? -13.144 -6.013 0.279 1.00 77.88 230 LEU A C 1
ATOM 1781 O O . LEU A 1 230 ? -12.896 -6.274 1.451 1.00 77.88 230 LEU A O 1
ATOM 1785 N N . SER A 1 231 ? -13.999 -5.047 -0.066 1.00 75.12 231 SER A N 1
ATOM 1786 C CA . SER A 1 231 ? -14.706 -4.196 0.894 1.00 75.12 231 SER A CA 1
ATOM 1787 C C . SER A 1 231 ? -15.800 -4.932 1.672 1.00 75.12 231 SER A C 1
ATOM 1789 O O . SER A 1 231 ? -16.114 -4.530 2.789 1.00 75.12 231 SER A O 1
ATOM 1791 N N . LEU A 1 232 ? -16.344 -6.020 1.114 1.00 75.88 232 LEU A N 1
ATOM 1792 C CA . LEU A 1 232 ? -17.341 -6.862 1.778 1.00 75.88 232 LEU A CA 1
ATOM 1793 C C . LEU A 1 232 ? -16.704 -7.840 2.768 1.00 75.88 232 LEU A C 1
ATOM 1795 O O . LEU A 1 232 ? -17.236 -8.015 3.855 1.00 75.88 232 LEU A O 1
ATOM 1799 N N . ILE A 1 233 ? -15.562 -8.440 2.416 1.00 71.81 233 ILE A N 1
ATOM 1800 C CA . ILE A 1 233 ? -14.852 -9.393 3.294 1.00 71.81 233 ILE A CA 1
ATOM 1801 C C . ILE A 1 233 ? -14.019 -8.650 4.357 1.00 71.81 233 ILE A C 1
ATOM 1803 O O . ILE A 1 233 ? -13.662 -9.196 5.397 1.00 71.81 233 ILE A O 1
ATOM 1807 N N . TRP A 1 234 ? -13.727 -7.370 4.133 1.00 69.88 234 TRP A N 1
ATOM 1808 C CA . TRP A 1 234 ? -12.949 -6.522 5.034 1.00 69.88 234 TRP A CA 1
ATOM 1809 C C . TRP A 1 234 ? -13.331 -6.617 6.531 1.00 69.88 234 TRP A C 1
ATOM 1811 O O . TRP A 1 234 ? -12.430 -6.848 7.345 1.00 69.88 234 TRP A O 1
ATOM 1821 N N . PRO A 1 235 ? -14.612 -6.477 6.938 1.00 69.19 235 PRO A N 1
ATOM 1822 C CA . PRO A 1 235 ? -14.999 -6.578 8.346 1.00 69.19 235 PRO A CA 1
ATOM 1823 C C . PRO A 1 235 ? -14.789 -7.984 8.918 1.00 69.19 235 PRO A C 1
ATOM 1825 O O . PRO A 1 235 ? -14.417 -8.125 10.082 1.00 69.19 235 PRO A O 1
ATOM 1828 N N . ASP A 1 236 ? -14.999 -9.020 8.105 1.00 68.44 236 ASP A N 1
ATOM 1829 C CA . ASP A 1 236 ? -14.844 -10.419 8.506 1.00 68.44 236 ASP A CA 1
ATOM 1830 C C . ASP A 1 236 ? -13.381 -10.764 8.733 1.00 68.44 236 ASP A C 1
ATOM 1832 O O . ASP A 1 236 ? -13.042 -11.303 9.782 1.00 68.44 236 ASP A O 1
ATOM 1836 N N . VAL A 1 237 ? -12.504 -10.335 7.824 1.00 66.62 237 VAL A N 1
ATOM 1837 C CA . VAL A 1 237 ? -11.049 -10.423 7.989 1.00 66.62 237 VAL A CA 1
ATOM 1838 C C . VAL A 1 237 ? -10.592 -9.688 9.248 1.00 66.62 237 VAL A C 1
ATOM 1840 O O . VAL A 1 237 ? -9.784 -10.219 10.005 1.00 66.62 237 VAL A O 1
ATOM 1843 N N . GLY A 1 238 ? -11.147 -8.502 9.519 1.00 63.59 238 GLY A N 1
ATOM 1844 C CA . GLY A 1 238 ? -10.864 -7.740 10.736 1.00 63.59 238 GLY A CA 1
ATOM 1845 C C . GLY A 1 238 ? -11.242 -8.466 12.025 1.00 63.59 238 GLY A C 1
ATOM 1846 O O . GLY A 1 238 ? -10.454 -8.501 12.970 1.00 63.59 238 GLY A O 1
ATOM 1847 N N . ARG A 1 239 ? -12.429 -9.081 12.060 1.00 64.25 239 ARG A N 1
ATOM 1848 C CA . ARG A 1 239 ? -12.904 -9.876 13.205 1.00 64.25 239 ARG A CA 1
ATOM 1849 C C . ARG A 1 239 ? -12.112 -11.171 13.370 1.00 64.25 239 ARG A C 1
ATOM 1851 O O . ARG A 1 239 ? -11.707 -11.510 14.482 1.00 64.25 239 ARG A O 1
ATOM 1858 N N . ALA A 1 240 ? -11.873 -11.872 12.267 1.00 63.47 240 ALA A N 1
ATOM 1859 C CA . ALA A 1 240 ? -11.133 -13.121 12.218 1.00 63.47 240 ALA A CA 1
ATOM 1860 C C . ALA A 1 240 ? -9.698 -12.944 12.714 1.00 63.47 240 ALA A C 1
ATOM 1862 O O . ALA A 1 240 ? -9.276 -13.701 13.584 1.00 63.47 240 ALA A O 1
ATOM 1863 N N . ALA A 1 241 ? -8.989 -11.921 12.223 1.00 57.88 241 ALA A N 1
ATOM 1864 C CA . ALA A 1 241 ? -7.576 -11.697 12.512 1.00 57.88 241 ALA A CA 1
ATOM 1865 C C . ALA A 1 241 ? -7.268 -11.375 13.985 1.00 57.88 241 ALA A C 1
ATOM 1867 O O . ALA A 1 241 ? -6.140 -11.564 14.427 1.00 57.88 241 ALA A O 1
ATOM 1868 N N . LEU A 1 242 ? -8.251 -10.895 14.751 1.00 55.47 242 LEU A N 1
ATOM 1869 C CA . LEU A 1 242 ? -8.030 -10.376 16.106 1.00 55.47 242 LEU A CA 1
ATOM 1870 C C . LEU A 1 242 ? -8.840 -11.081 17.198 1.00 55.47 242 LEU A C 1
ATOM 1872 O O . LEU A 1 242 ? -8.501 -10.942 18.368 1.00 55.47 242 LEU A O 1
ATOM 1876 N N . GLY A 1 243 ? -9.897 -11.819 16.848 1.00 58.53 243 GLY A N 1
ATOM 1877 C CA . GLY A 1 243 ? -10.717 -12.540 17.824 1.00 58.53 243 GLY A CA 1
ATOM 1878 C C . GLY A 1 243 ? -10.271 -13.984 18.033 1.00 58.53 243 GLY A C 1
ATOM 1879 O O . GLY A 1 243 ? -9.916 -14.379 19.136 1.00 58.53 243 GLY A O 1
ATOM 1880 N N . ASN A 1 244 ? -10.300 -14.778 16.960 1.00 59.09 244 ASN A N 1
ATOM 1881 C CA . ASN A 1 244 ? -10.125 -16.232 17.026 1.00 59.09 244 ASN A CA 1
ATOM 1882 C C . ASN A 1 244 ? -8.851 -16.709 16.308 1.00 59.09 244 ASN A C 1
ATOM 1884 O O . ASN A 1 244 ? -8.609 -17.907 16.238 1.00 59.09 244 ASN A O 1
ATOM 1888 N N . LEU A 1 245 ? -8.042 -15.795 15.753 1.00 62.62 245 LEU A N 1
ATOM 1889 C CA . LEU A 1 245 ? -6.843 -16.130 14.974 1.00 62.62 245 LEU A CA 1
ATOM 1890 C C . LEU A 1 245 ? -5.811 -16.884 15.819 1.00 62.62 245 LEU A C 1
ATOM 1892 O O . LEU A 1 245 ? -5.265 -17.883 15.362 1.00 62.62 245 LEU A O 1
ATOM 1896 N N . SER A 1 246 ? -5.586 -16.462 17.066 1.00 60.75 246 SER A N 1
ATOM 1897 C CA . SER A 1 246 ? -4.625 -17.129 17.949 1.00 60.75 246 SER A CA 1
ATOM 1898 C C . SER A 1 246 ? -5.048 -18.561 18.290 1.00 60.75 246 SER A C 1
ATOM 1900 O O . SER A 1 246 ? -4.239 -19.486 18.247 1.00 60.75 246 SER A O 1
ATOM 1902 N N . THR A 1 247 ? -6.339 -18.769 18.553 1.00 64.94 247 THR A N 1
ATOM 1903 C CA . THR A 1 247 ? -6.924 -20.081 18.855 1.00 64.94 247 THR A CA 1
ATOM 1904 C C . THR A 1 247 ? -7.016 -20.970 17.613 1.00 64.94 247 THR A C 1
ATOM 1906 O O . THR A 1 247 ? -6.676 -22.147 17.678 1.00 64.94 247 THR A O 1
ATOM 1909 N N . ALA A 1 248 ? -7.422 -20.415 16.468 1.00 60.44 248 ALA A N 1
ATOM 1910 C CA . ALA A 1 248 ? -7.578 -21.137 15.206 1.00 60.44 248 ALA A CA 1
ATOM 1911 C C . ALA A 1 248 ? -6.237 -21.541 14.577 1.00 60.44 248 ALA A C 1
ATOM 1913 O O . ALA A 1 248 ? -6.144 -22.602 13.960 1.00 60.44 248 ALA A O 1
ATOM 1914 N N . LEU A 1 249 ? -5.196 -20.718 14.739 1.00 61.72 249 LEU A N 1
ATOM 1915 C CA . LEU A 1 249 ? -3.842 -21.042 14.285 1.00 61.72 249 LEU A CA 1
ATOM 1916 C C . LEU A 1 249 ? -3.031 -21.810 15.335 1.00 61.72 249 LEU A C 1
ATOM 1918 O O . LEU A 1 249 ? -1.989 -22.360 14.993 1.00 61.72 249 LEU A O 1
ATOM 1922 N N . GLY A 1 250 ? -3.486 -21.862 16.593 1.00 58.25 250 GLY A N 1
ATOM 1923 C CA . GLY A 1 250 ? -2.719 -22.435 17.703 1.00 58.25 250 GLY A CA 1
ATOM 1924 C C . GLY A 1 250 ? -1.442 -21.645 18.013 1.00 58.25 250 GLY A C 1
ATOM 1925 O O . GLY A 1 250 ? -0.457 -22.213 18.481 1.00 58.25 250 GLY A O 1
ATOM 1926 N N . VAL A 1 251 ? -1.438 -20.343 17.711 1.00 59.56 251 VAL A N 1
ATOM 1927 C CA . VAL A 1 251 ? -0.267 -19.464 17.765 1.00 59.56 251 VAL A CA 1
ATOM 1928 C C . VAL A 1 251 ? -0.593 -18.213 18.580 1.00 59.56 251 VAL A C 1
ATOM 1930 O O . VAL A 1 251 ? -1.651 -17.622 18.410 1.00 59.56 251 VAL A O 1
ATOM 1933 N N . ASN A 1 252 ? 0.310 -17.776 19.462 1.00 55.44 252 ASN A N 1
ATOM 1934 C CA . ASN A 1 252 ? 0.127 -16.518 20.188 1.00 55.44 252 ASN A CA 1
ATOM 1935 C C . ASN A 1 252 ? 0.416 -15.325 19.265 1.00 55.44 252 ASN A C 1
ATOM 1937 O O . ASN A 1 252 ? 1.532 -15.212 18.762 1.00 55.44 252 ASN A O 1
ATOM 1941 N N . ILE A 1 253 ? -0.575 -14.457 19.062 1.00 57.91 253 ILE A N 1
ATOM 1942 C CA . ILE A 1 253 ? -0.498 -13.311 18.149 1.00 57.91 253 ILE A CA 1
ATOM 1943 C C . ILE A 1 253 ? -0.454 -12.039 18.984 1.00 57.91 253 ILE A C 1
ATOM 1945 O O . ILE A 1 253 ? -1.398 -11.742 19.713 1.00 57.91 253 ILE A O 1
ATOM 1949 N N . THR A 1 254 ? 0.654 -11.306 18.897 1.00 51.97 254 THR A N 1
ATOM 1950 C CA . THR A 1 254 ? 0.936 -10.122 19.728 1.00 51.97 254 THR A CA 1
ATOM 1951 C C . THR A 1 254 ? 0.498 -8.804 19.092 1.00 51.97 254 THR A C 1
ATOM 1953 O O . THR A 1 254 ? 0.418 -7.789 19.782 1.00 51.97 254 THR A O 1
ATOM 1956 N N . GLY A 1 255 ? 0.140 -8.817 17.808 1.00 53.97 255 GLY A N 1
ATOM 1957 C CA . GLY A 1 255 ? -0.399 -7.662 17.102 1.00 53.97 255 GLY A CA 1
ATOM 1958 C C . GLY A 1 255 ? -0.947 -8.048 15.735 1.00 53.97 255 GLY A C 1
ATOM 1959 O O . GLY A 1 255 ? -0.517 -9.041 15.150 1.00 53.97 255 GLY A O 1
ATOM 1960 N N . ALA A 1 256 ? -1.894 -7.257 15.225 1.00 57.91 256 ALA A N 1
ATOM 1961 C CA . ALA A 1 256 ? -2.269 -7.319 13.822 1.00 57.91 256 ALA A CA 1
ATOM 1962 C C . ALA A 1 256 ? -2.524 -5.926 13.244 1.00 57.91 256 ALA A C 1
ATOM 1964 O O . ALA A 1 256 ? -3.240 -5.120 13.838 1.00 57.91 256 ALA A O 1
ATOM 1965 N N . LYS A 1 257 ? -1.965 -5.653 12.062 1.00 63.34 257 LYS A N 1
ATOM 1966 C CA . LYS A 1 257 ? -2.244 -4.437 11.291 1.00 63.34 257 LYS A CA 1
ATOM 1967 C C . LYS A 1 257 ? -2.985 -4.843 10.038 1.00 63.34 257 LYS A C 1
ATOM 1969 O O . LYS A 1 257 ? -2.592 -5.777 9.341 1.00 63.34 257 LYS A O 1
ATOM 1974 N N . ILE A 1 258 ? -4.056 -4.120 9.748 1.00 66.44 258 ILE A N 1
ATOM 1975 C CA . ILE A 1 258 ? -4.870 -4.394 8.576 1.00 66.44 258 ILE A CA 1
ATOM 1976 C C . ILE A 1 258 ? -4.934 -3.137 7.718 1.00 66.44 258 ILE A C 1
ATOM 1978 O O . ILE A 1 258 ? -5.317 -2.070 8.200 1.00 66.44 258 ILE A O 1
ATOM 1982 N N . ILE A 1 259 ? -4.537 -3.248 6.451 1.00 71.06 259 ILE A N 1
ATOM 1983 C CA . ILE A 1 259 ? -4.496 -2.109 5.525 1.00 71.06 259 ILE A CA 1
ATOM 1984 C C . ILE A 1 259 ? -5.610 -2.284 4.504 1.00 71.06 259 ILE A C 1
ATOM 1986 O O . ILE A 1 259 ? -5.734 -3.333 3.866 1.00 71.06 259 ILE A O 1
ATOM 1990 N N . LYS A 1 260 ? -6.444 -1.246 4.398 1.00 73.75 260 LYS A N 1
ATOM 1991 C CA . LYS A 1 260 ? -7.628 -1.219 3.536 1.00 73.75 260 LYS A CA 1
ATOM 1992 C C . LYS A 1 260 ? -7.224 -1.314 2.064 1.00 73.75 260 LYS A C 1
ATOM 1994 O O . LYS A 1 260 ? -6.202 -0.735 1.690 1.00 73.75 260 LYS A O 1
ATOM 1999 N N . PRO A 1 261 ? -8.032 -1.974 1.218 1.00 80.81 261 PRO A N 1
ATOM 2000 C CA . PRO A 1 261 ? -7.836 -1.923 -0.224 1.00 80.81 261 PRO A CA 1
ATOM 2001 C C . PRO A 1 261 ? -7.992 -0.489 -0.735 1.00 80.81 261 PRO A C 1
ATOM 2003 O O . PRO A 1 261 ? -8.825 0.265 -0.226 1.00 80.81 261 PRO A O 1
ATOM 2006 N N . MET A 1 262 ? -7.218 -0.123 -1.760 1.00 83.38 262 MET A N 1
ATOM 2007 C CA . MET A 1 262 ? -7.352 1.187 -2.402 1.00 83.38 262 MET A CA 1
ATOM 2008 C C . MET A 1 262 ? -8.764 1.344 -2.988 1.00 83.38 262 MET A C 1
ATOM 2010 O O . MET A 1 262 ? -9.156 0.517 -3.820 1.00 83.38 262 MET A O 1
ATOM 2014 N N . PRO A 1 263 ? -9.539 2.374 -2.602 1.00 84.94 263 PRO A N 1
ATOM 2015 C CA . PRO A 1 263 ? -10.826 2.648 -3.226 1.00 84.94 263 PRO A CA 1
ATOM 2016 C C . PRO A 1 263 ? -10.657 3.012 -4.703 1.00 84.94 263 PRO A C 1
ATOM 2018 O O . PRO A 1 263 ? -9.646 3.619 -5.047 1.00 84.94 263 PRO A O 1
ATOM 2021 N N . PRO A 1 264 ? -11.632 2.735 -5.585 1.00 84.00 264 PRO A N 1
ATOM 2022 C CA . PRO A 1 264 ? -11.552 3.121 -6.988 1.00 84.00 264 PRO A CA 1
ATOM 2023 C C . PRO A 1 264 ? -11.441 4.638 -7.137 1.00 84.00 264 PRO A C 1
ATOM 2025 O O . PRO A 1 264 ? -12.162 5.382 -6.462 1.00 84.00 264 PRO A O 1
ATOM 2028 N N . ALA A 1 265 ? -10.564 5.093 -8.032 1.00 80.19 265 ALA A N 1
ATOM 2029 C CA . ALA A 1 265 ? -10.394 6.513 -8.321 1.00 80.19 265 ALA A CA 1
ATOM 2030 C C . ALA A 1 265 ? -11.735 7.168 -8.709 1.00 80.19 265 ALA A C 1
ATOM 2032 O O . ALA A 1 265 ? -12.482 6.631 -9.529 1.00 80.19 265 ALA A O 1
ATOM 2033 N N . GLY A 1 266 ? -12.035 8.325 -8.110 1.00 76.44 266 GLY A N 1
ATOM 2034 C CA . GLY A 1 266 ? -13.283 9.072 -8.330 1.00 76.44 266 GLY A CA 1
ATOM 2035 C C . GLY A 1 266 ? -14.487 8.603 -7.501 1.00 76.44 266 GLY A C 1
ATOM 2036 O O . GLY A 1 266 ? -15.579 9.141 -7.657 1.00 76.44 266 GLY A O 1
ATOM 2037 N N . SER A 1 267 ? -14.321 7.607 -6.624 1.00 79.88 267 SER A N 1
ATOM 2038 C CA . SER A 1 267 ? -15.354 7.235 -5.648 1.00 79.88 267 SER A CA 1
ATOM 2039 C C . SER A 1 267 ? -15.354 8.163 -4.425 1.00 79.88 267 SER A C 1
ATOM 2041 O O . SER A 1 267 ? -14.321 8.701 -4.041 1.00 79.88 267 SER A O 1
ATOM 2043 N N . VAL A 1 268 ? -16.482 8.256 -3.712 1.00 79.62 268 VAL A N 1
ATOM 2044 C CA . VAL A 1 268 ? -16.567 9.012 -2.441 1.00 79.62 268 VAL A CA 1
ATOM 2045 C C . VAL A 1 268 ? -15.552 8.505 -1.402 1.00 79.62 268 VAL A C 1
ATOM 2047 O O . VAL A 1 268 ? -15.023 9.271 -0.599 1.00 79.62 268 VAL A O 1
ATOM 2050 N N . ALA A 1 269 ? -15.266 7.200 -1.405 1.00 79.38 269 ALA A N 1
ATOM 2051 C CA . ALA A 1 269 ? -14.254 6.606 -0.535 1.00 79.38 269 ALA A CA 1
ATOM 2052 C C . ALA A 1 269 ? -12.827 7.033 -0.928 1.00 79.38 269 ALA A C 1
ATOM 2054 O O . ALA A 1 269 ? -11.998 7.251 -0.045 1.00 79.38 269 ALA A O 1
ATOM 2055 N N . TRP A 1 270 ? -12.558 7.197 -2.228 1.00 82.69 270 TRP A N 1
ATOM 2056 C CA . TRP A 1 270 ? -11.307 7.769 -2.724 1.00 82.69 270 TRP A CA 1
ATOM 2057 C C . TRP A 1 270 ? -11.147 9.223 -2.295 1.00 82.69 270 TRP A C 1
ATOM 2059 O O . TRP A 1 270 ? -10.093 9.570 -1.777 1.00 82.69 270 TRP A O 1
ATOM 2069 N N . ASP A 1 271 ? -12.188 10.047 -2.429 1.00 80.44 271 ASP A N 1
ATOM 2070 C CA . ASP A 1 271 ? -12.121 11.466 -2.057 1.00 80.44 271 ASP A CA 1
ATOM 2071 C C . ASP A 1 271 ? -11.786 11.645 -0.571 1.00 80.44 271 ASP A C 1
ATOM 2073 O O . ASP A 1 271 ? -10.939 12.462 -0.209 1.00 80.44 271 ASP A O 1
ATOM 2077 N N . LYS A 1 272 ? -12.380 10.813 0.296 1.00 79.31 272 LYS A N 1
ATOM 2078 C CA . LYS A 1 272 ? -12.037 10.771 1.725 1.00 79.31 272 LYS A CA 1
ATOM 2079 C C . LYS A 1 272 ? -10.575 10.387 1.943 1.00 79.31 272 LYS A C 1
ATOM 2081 O O . LYS A 1 272 ? -9.882 11.057 2.699 1.00 79.31 272 LYS A O 1
ATOM 2086 N N . MET A 1 273 ? -10.097 9.340 1.273 1.00 77.31 273 MET A N 1
ATOM 2087 C CA . MET A 1 273 ? -8.719 8.869 1.414 1.00 77.31 273 MET A CA 1
ATOM 2088 C C . MET A 1 273 ? -7.694 9.896 0.911 1.00 77.31 273 MET A C 1
ATOM 2090 O O . MET A 1 273 ? -6.717 10.165 1.600 1.00 77.31 273 MET A O 1
ATOM 2094 N N . ALA A 1 274 ? -7.935 10.495 -0.256 1.00 78.00 274 ALA A N 1
ATOM 2095 C CA . ALA A 1 274 ? -7.043 11.470 -0.880 1.00 78.00 274 ALA A CA 1
ATOM 2096 C C . ALA A 1 274 ? -7.027 12.834 -0.167 1.00 78.00 274 ALA A C 1
ATOM 2098 O O . ALA A 1 274 ? -6.102 13.623 -0.367 1.00 78.00 274 ALA A O 1
ATOM 2099 N N . SER A 1 275 ? -8.036 13.122 0.665 1.00 78.19 275 SER A N 1
ATOM 2100 C CA . SER A 1 275 ? -8.083 14.338 1.487 1.00 78.19 275 SER A CA 1
ATOM 2101 C C . SER A 1 275 ? -7.129 14.307 2.686 1.00 78.19 275 SER A C 1
ATOM 2103 O O . SER A 1 275 ? -6.801 15.359 3.236 1.00 78.19 275 SER A O 1
ATOM 2105 N N . VAL A 1 276 ? -6.665 13.117 3.081 1.00 73.94 276 VAL A N 1
ATOM 2106 C CA . VAL A 1 276 ? -5.696 12.952 4.166 1.00 73.94 276 VAL A CA 1
ATOM 2107 C C . VAL A 1 276 ? -4.299 13.318 3.644 1.00 73.94 276 VAL A C 1
ATOM 2109 O O . VAL A 1 276 ? -3.876 12.779 2.617 1.00 73.94 276 VAL A O 1
ATOM 2112 N N . PRO A 1 277 ? -3.557 14.219 4.317 1.00 73.12 277 PRO A N 1
ATOM 2113 C CA . PRO A 1 277 ? -2.184 14.536 3.942 1.00 73.12 277 PRO A CA 1
ATOM 2114 C C . PRO A 1 277 ? -1.301 13.285 3.938 1.00 73.12 277 PRO A C 1
ATOM 2116 O O . PRO A 1 277 ? -1.342 12.479 4.865 1.00 73.12 277 PRO A O 1
ATOM 2119 N N . VAL A 1 278 ? -0.479 13.132 2.900 1.00 69.44 278 VAL A N 1
ATOM 2120 C CA . VAL A 1 278 ? 0.495 12.040 2.824 1.00 69.44 278 VAL A CA 1
ATOM 2121 C C . VAL A 1 278 ? 1.699 12.382 3.695 1.00 69.44 278 VAL A C 1
ATOM 2123 O O . VAL A 1 278 ? 2.362 13.389 3.453 1.00 69.44 278 VAL A O 1
ATOM 2126 N N . ASN A 1 279 ? 1.998 11.531 4.675 1.00 67.88 279 ASN A N 1
ATOM 2127 C CA . ASN A 1 279 ? 3.262 11.579 5.397 1.00 67.88 279 ASN A CA 1
ATOM 2128 C C . ASN A 1 279 ? 4.304 10.740 4.645 1.00 67.88 279 ASN A C 1
ATOM 2130 O O . ASN A 1 279 ? 4.118 9.540 4.451 1.00 67.88 279 ASN A O 1
ATOM 2134 N N . TRP A 1 280 ? 5.384 11.377 4.196 1.00 63.50 280 TRP A N 1
ATOM 2135 C CA . TRP A 1 280 ? 6.483 10.702 3.493 1.00 63.50 280 TRP A CA 1
ATOM 2136 C C . TRP A 1 280 ? 7.451 9.983 4.440 1.00 63.50 280 TRP A C 1
ATOM 2138 O O . TRP A 1 280 ? 8.317 9.254 3.970 1.00 63.50 280 TRP A O 1
ATOM 2148 N N . SER A 1 281 ? 7.310 10.197 5.751 1.00 59.31 281 SER A N 1
ATOM 2149 C CA . SER A 1 281 ? 8.214 9.676 6.779 1.00 59.31 281 SER A CA 1
ATOM 2150 C C . SER A 1 281 ? 7.626 8.522 7.589 1.00 59.31 281 SER A C 1
ATOM 2152 O O . SER A 1 281 ? 8.306 8.045 8.490 1.00 59.31 281 SER A O 1
ATOM 2154 N N . ASP A 1 282 ? 6.388 8.096 7.312 1.00 56.62 282 ASP A N 1
ATOM 2155 C CA . ASP A 1 282 ? 5.766 6.963 8.005 1.00 56.62 282 ASP A CA 1
ATOM 2156 C C . ASP A 1 282 ? 6.104 5.665 7.262 1.00 56.62 282 ASP A C 1
ATOM 2158 O O . ASP A 1 282 ? 5.441 5.339 6.266 1.00 56.62 282 ASP A O 1
ATOM 2162 N N . PRO A 1 283 ? 7.122 4.902 7.711 1.00 56.81 283 PRO A N 1
ATOM 2163 C CA . PRO A 1 283 ? 7.478 3.663 7.056 1.00 56.81 283 PRO A CA 1
ATOM 2164 C C . PRO A 1 283 ? 6.302 2.697 7.114 1.00 56.81 283 PRO A C 1
ATOM 2166 O O . PRO A 1 283 ? 5.538 2.606 8.078 1.00 56.81 283 PRO A O 1
ATOM 2169 N N . TRP A 1 284 ? 6.188 1.892 6.067 1.00 58.22 284 TRP A N 1
ATOM 2170 C CA . TRP A 1 284 ? 5.156 0.871 5.998 1.00 58.22 284 TRP A CA 1
ATOM 2171 C C . TRP A 1 284 ? 5.405 -0.315 6.977 1.00 58.22 284 TRP A C 1
ATOM 2173 O O . TRP A 1 284 ? 4.575 -1.218 7.059 1.00 58.22 284 TRP A O 1
ATOM 2183 N N . LEU A 1 285 ? 6.485 -0.309 7.781 1.00 52.41 285 LEU A N 1
ATOM 2184 C CA . LEU A 1 285 ? 6.977 -1.452 8.578 1.00 52.41 285 LEU A CA 1
ATOM 2185 C C . LEU A 1 285 ? 7.508 -1.051 9.979 1.00 52.41 285 LEU A C 1
ATOM 2187 O O . LEU A 1 285 ? 8.163 -0.011 10.043 1.00 52.41 285 LEU A O 1
ATOM 2191 N N . PRO A 1 286 ? 7.397 -1.887 11.048 1.00 52.06 286 PRO A N 1
ATOM 2192 C CA . PRO A 1 286 ? 6.542 -3.060 11.281 1.00 52.06 286 PRO A CA 1
ATOM 2193 C C . PRO A 1 286 ? 5.271 -2.711 12.094 1.00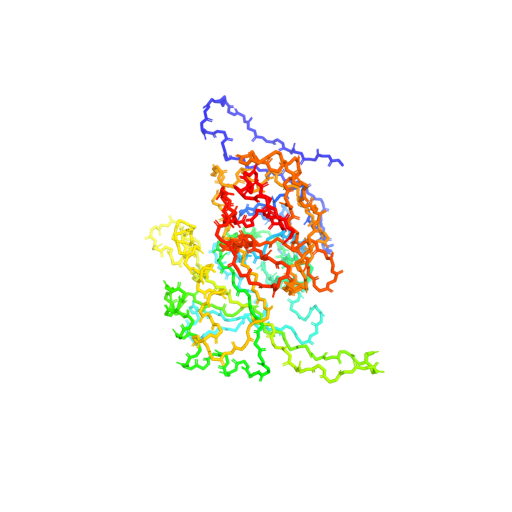 52.06 286 PRO A C 1
ATOM 2195 O O . PRO A 1 286 ? 4.969 -1.549 12.354 1.00 52.06 286 PRO A O 1
ATOM 2198 N N . VAL A 1 287 ? 4.482 -3.738 12.423 1.00 52.78 287 VAL A N 1
ATOM 2199 C CA . VAL A 1 287 ? 3.263 -3.691 13.249 1.00 52.78 287 VAL A CA 1
ATOM 2200 C C . VAL A 1 287 ? 3.545 -2.951 14.562 1.00 52.78 287 VAL A C 1
ATOM 2202 O O . VAL A 1 287 ? 4.383 -3.430 15.323 1.00 52.78 287 VAL A O 1
ATOM 2205 N N . PRO A 1 288 ? 2.872 -1.828 14.873 1.00 52.62 288 PRO A N 1
ATOM 2206 C CA . PRO A 1 288 ? 2.861 -1.356 16.246 1.00 52.62 288 PRO A CA 1
ATOM 2207 C C . PRO A 1 288 ? 2.165 -2.432 17.084 1.00 52.62 288 PRO A C 1
ATOM 2209 O O . PRO A 1 288 ? 0.978 -2.709 16.916 1.00 52.62 288 PRO A O 1
ATOM 2212 N N . GLU A 1 289 ? 2.932 -3.120 17.923 1.00 53.34 289 GLU A N 1
ATOM 2213 C CA . GLU A 1 289 ? 2.379 -3.999 18.946 1.00 53.34 289 GLU A CA 1
ATOM 2214 C C . GLU A 1 289 ? 1.708 -3.118 20.000 1.00 53.34 289 GLU A C 1
ATOM 2216 O O . GLU A 1 289 ? 2.316 -2.140 20.444 1.00 53.34 289 GLU A O 1
ATOM 2221 N N . LEU A 1 290 ? 0.490 -3.474 20.427 1.00 60.62 290 LEU A N 1
ATOM 2222 C CA . LEU A 1 290 ? -0.171 -2.775 21.529 1.00 60.62 290 LEU A CA 1
ATOM 2223 C C . LEU A 1 290 ? 0.758 -2.821 22.747 1.00 60.62 290 LEU A C 1
ATOM 2225 O O . LEU A 1 290 ? 1.028 -3.890 23.299 1.00 60.62 290 LEU A O 1
ATOM 2229 N N . GLY A 1 291 ? 1.261 -1.658 23.145 1.00 66.31 291 GLY A N 1
ATOM 2230 C CA . GLY A 1 291 ? 2.114 -1.510 24.311 1.00 66.31 291 GLY A CA 1
ATOM 2231 C C . GLY A 1 291 ? 1.273 -1.298 25.556 1.00 66.31 291 GLY A C 1
ATOM 2232 O O . GLY A 1 291 ? 1.432 -2.011 26.547 1.00 66.31 291 GLY A O 1
ATOM 2233 N N . SER A 1 292 ? 0.352 -0.332 25.504 1.00 76.12 292 SER A N 1
ATOM 2234 C CA . SER A 1 292 ? -0.477 0.018 26.656 1.00 76.12 292 SER A CA 1
ATOM 2235 C C . SER A 1 292 ? -1.818 0.651 26.279 1.00 76.12 292 SER A C 1
ATOM 2237 O O . SER A 1 292 ? -1.978 1.251 25.218 1.00 76.12 292 SER A O 1
ATOM 2239 N N . LEU A 1 293 ? -2.791 0.512 27.182 1.00 82.44 293 LEU A N 1
ATOM 2240 C CA . LEU A 1 293 ? -4.022 1.297 27.188 1.00 82.44 293 LEU A CA 1
ATOM 2241 C C . LEU A 1 293 ? -3.891 2.358 28.278 1.00 82.44 293 LEU A C 1
ATOM 2243 O O . LEU A 1 293 ? -3.834 2.032 29.464 1.00 82.44 293 LEU A O 1
ATOM 2247 N N . VAL A 1 294 ? -3.828 3.619 27.870 1.00 88.12 294 VAL A N 1
ATOM 2248 C CA . VAL A 1 294 ? -3.632 4.765 28.754 1.00 88.12 294 VAL A CA 1
ATOM 2249 C C . VAL A 1 294 ? -4.976 5.433 29.005 1.00 88.12 294 VAL A C 1
ATOM 2251 O O . VAL A 1 294 ? -5.657 5.846 28.066 1.00 88.12 294 VAL A O 1
ATOM 2254 N N . LEU A 1 295 ? -5.364 5.568 30.275 1.00 91.62 295 LEU A N 1
ATOM 2255 C CA . LEU A 1 295 ? -6.484 6.426 30.661 1.00 91.62 295 LEU A CA 1
ATOM 2256 C C . LEU A 1 295 ? -6.025 7.880 30.538 1.00 91.62 295 LEU A C 1
ATOM 2258 O O . LEU A 1 295 ? -5.367 8.418 31.421 1.00 91.62 295 LEU A O 1
ATOM 2262 N N . ALA A 1 296 ? -6.312 8.481 29.391 1.00 92.38 296 ALA A N 1
ATOM 2263 C CA . ALA A 1 296 ? -5.853 9.816 29.040 1.00 92.38 296 ALA A CA 1
ATOM 2264 C C . ALA A 1 296 ? -6.703 10.918 29.688 1.00 92.38 296 ALA A C 1
ATOM 2266 O O . ALA A 1 296 ? -6.203 12.013 29.932 1.00 92.38 296 ALA A O 1
ATOM 2267 N N . VAL A 1 297 ? -7.976 10.627 29.974 1.00 94.56 297 VAL A N 1
ATOM 2268 C CA . VAL A 1 297 ? -8.868 11.506 30.738 1.00 94.56 297 VAL A CA 1
ATOM 2269 C C . VAL A 1 297 ? -9.520 10.692 31.847 1.00 94.56 297 VAL A C 1
ATOM 2271 O O . VAL A 1 297 ? -10.214 9.711 31.571 1.00 94.56 297 VAL A O 1
ATOM 2274 N N . GLU A 1 298 ? -9.296 11.098 33.096 1.00 94.31 298 GLU A N 1
ATOM 2275 C CA . GLU A 1 298 ? -9.937 10.487 34.258 1.00 94.31 298 GLU A CA 1
ATOM 2276 C C . GLU A 1 298 ? -11.399 10.945 34.388 1.00 94.31 298 GLU A C 1
ATOM 2278 O O . GLU A 1 298 ? -11.708 12.117 34.148 1.00 94.31 298 GLU A O 1
ATOM 2283 N N . PRO A 1 299 ? -12.321 10.042 34.767 1.00 94.00 299 PRO A N 1
ATOM 2284 C CA . PRO A 1 299 ? -13.717 10.402 34.949 1.00 94.00 299 PRO A CA 1
ATOM 2285 C C . PRO A 1 299 ? -13.907 11.255 36.209 1.00 94.00 299 PRO A C 1
ATOM 2287 O O . PRO A 1 299 ? -13.352 10.954 37.264 1.00 94.00 299 PRO A O 1
ATOM 2290 N N . MET A 1 300 ? -14.775 12.264 36.132 1.00 92.50 300 MET A N 1
ATOM 2291 C CA . MET A 1 300 ? -15.176 13.065 37.292 1.00 92.50 300 MET A CA 1
ATOM 2292 C C . MET A 1 300 ? -16.667 12.888 37.551 1.00 92.50 300 MET A C 1
ATOM 2294 O O . MET A 1 300 ? -17.497 13.280 36.728 1.00 92.50 300 MET A O 1
ATOM 2298 N N . ALA A 1 301 ? -17.008 12.287 38.691 1.00 84.81 301 ALA A N 1
ATOM 2299 C CA . ALA A 1 301 ? -18.390 11.976 39.038 1.00 84.81 301 ALA A CA 1
ATOM 2300 C C . ALA A 1 301 ? -19.281 13.231 39.015 1.00 84.81 301 ALA A C 1
ATOM 2302 O O . ALA A 1 301 ? -18.898 14.296 39.497 1.00 84.81 301 ALA A O 1
ATOM 2303 N N . GLY A 1 302 ? -20.473 13.086 38.437 1.00 85.19 302 GLY A N 1
ATOM 2304 C CA . GLY A 1 302 ? -21.523 14.100 38.463 1.00 85.19 302 GLY A CA 1
ATOM 2305 C C . GLY A 1 302 ? -22.578 13.822 39.532 1.00 85.19 302 GLY A C 1
ATOM 2306 O O . GLY A 1 302 ? -22.427 12.893 40.332 1.00 85.19 302 GLY A O 1
ATOM 2307 N N . PRO A 1 303 ? -23.659 14.621 39.561 1.00 89.50 303 PRO A N 1
ATOM 2308 C CA . PRO A 1 303 ? -24.816 14.353 40.406 1.00 89.50 303 PRO A CA 1
ATOM 2309 C C . PRO A 1 303 ? -25.379 12.944 40.175 1.00 89.50 303 PRO A C 1
ATOM 2311 O O . PRO A 1 303 ? -25.291 12.398 39.076 1.00 89.50 303 PRO A O 1
ATOM 2314 N N . LEU A 1 304 ? -25.991 12.362 41.207 1.00 90.50 304 LEU A N 1
ATOM 2315 C CA . LEU A 1 304 ? -26.558 11.014 41.141 1.00 90.50 304 LEU A CA 1
ATOM 2316 C C . LEU A 1 304 ? -27.554 10.883 39.976 1.00 90.50 304 LEU A C 1
ATOM 2318 O O . LEU A 1 304 ? -28.466 11.698 39.840 1.00 90.50 304 LEU A O 1
ATOM 2322 N N . GLY A 1 305 ? -27.382 9.851 39.148 1.00 87.50 305 GLY A N 1
ATOM 2323 C CA . GLY A 1 305 ? -28.224 9.599 37.976 1.00 87.50 305 GLY A CA 1
ATOM 2324 C C . GLY A 1 305 ? -27.973 10.524 36.778 1.00 87.50 305 GLY A C 1
ATOM 2325 O O . GLY A 1 305 ? -28.602 10.329 35.742 1.00 87.50 305 GLY A O 1
ATOM 2326 N N . GLN A 1 306 ? -27.061 11.495 36.886 1.00 92.25 306 GLN A N 1
ATOM 2327 C CA . GLN A 1 306 ? -26.618 12.340 35.773 1.00 92.25 306 GLN A CA 1
ATOM 2328 C C . GLN A 1 306 ? -25.289 11.829 35.193 1.00 92.25 306 GLN A C 1
ATOM 2330 O O . GLN A 1 306 ? -24.525 11.162 35.905 1.00 92.25 306 GLN A O 1
ATOM 2335 N N . PRO A 1 307 ? -24.982 12.130 33.915 1.00 93.88 307 PRO A N 1
ATOM 2336 C CA . PRO A 1 307 ? -23.673 11.846 33.339 1.00 93.88 307 PRO A CA 1
ATOM 2337 C C . PRO A 1 307 ? -22.535 12.450 34.167 1.00 93.88 307 PRO A C 1
ATOM 2339 O O . PRO A 1 307 ? -22.689 13.491 34.810 1.00 93.88 307 PRO A O 1
ATOM 2342 N N . PHE A 1 308 ? -21.371 11.805 34.132 1.00 95.00 308 PHE A N 1
ATOM 2343 C CA . PHE A 1 308 ? -20.146 12.356 34.704 1.00 95.00 308 PHE A CA 1
ATOM 2344 C C . PHE A 1 308 ? -19.851 13.751 34.151 1.00 95.00 308 PHE A C 1
ATOM 2346 O O . PHE A 1 308 ? -20.044 14.008 32.962 1.00 95.00 308 PHE A O 1
ATOM 2353 N N . LEU A 1 309 ? -19.348 14.629 35.024 1.00 94.44 309 LEU A N 1
ATOM 2354 C CA . LEU A 1 309 ? -18.923 15.984 34.665 1.00 94.44 309 LEU A CA 1
ATOM 2355 C C . LEU A 1 309 ? -17.755 15.949 33.676 1.00 94.44 309 LEU A C 1
ATOM 2357 O O . LEU A 1 309 ? -17.673 16.790 32.786 1.00 94.44 309 LEU A O 1
ATOM 2361 N N . VAL A 1 310 ? -16.874 14.957 33.826 1.00 96.44 310 VAL A N 1
ATOM 2362 C CA . VAL A 1 310 ? -15.827 14.626 32.857 1.00 96.44 310 VAL A CA 1
ATOM 2363 C C . VAL A 1 310 ? -15.969 13.154 32.508 1.00 96.44 310 VAL A C 1
ATOM 2365 O O . VAL A 1 310 ? -15.941 12.297 33.393 1.00 96.44 310 VAL A O 1
ATOM 2368 N N . GLN A 1 311 ? -16.147 12.863 31.223 1.00 95.88 311 GLN A N 1
ATOM 2369 C CA . GLN A 1 311 ? -16.225 11.495 30.728 1.00 95.88 311 GLN A CA 1
ATOM 2370 C C . GLN A 1 311 ? -14.819 10.926 30.505 1.00 95.88 311 GLN A C 1
ATOM 2372 O O . GLN A 1 311 ? -13.924 11.658 30.075 1.00 95.88 311 GLN A O 1
ATOM 2377 N N . PRO A 1 312 ? -14.610 9.630 30.778 1.00 95.94 312 PRO A N 1
ATOM 2378 C CA . PRO A 1 312 ? -13.308 9.020 30.597 1.00 95.94 312 PRO A CA 1
ATOM 2379 C C . PRO A 1 312 ? -12.977 8.840 29.114 1.00 95.94 312 PRO A C 1
ATOM 2381 O O . PRO A 1 312 ? -13.834 8.488 28.298 1.00 95.94 312 PRO A O 1
ATOM 2384 N N . ALA A 1 313 ? -11.701 9.020 28.786 1.00 94.12 313 ALA A N 1
ATOM 2385 C CA . ALA A 1 313 ? -11.159 8.758 27.460 1.00 94.12 313 ALA A CA 1
ATOM 2386 C C . ALA A 1 313 ? -9.909 7.891 27.576 1.00 94.12 313 ALA A C 1
ATOM 2388 O O . ALA A 1 313 ? -9.004 8.178 28.364 1.00 94.12 313 ALA A O 1
ATOM 2389 N N . LEU A 1 314 ? -9.864 6.829 26.782 1.00 92.12 314 LEU A N 1
ATOM 2390 C CA . LEU A 1 314 ? -8.733 5.915 26.698 1.00 92.12 314 LEU A CA 1
ATOM 2391 C C . LEU A 1 314 ? -8.008 6.112 25.376 1.00 92.12 314 LEU A C 1
ATOM 2393 O O . LEU A 1 314 ? -8.640 6.279 24.333 1.00 92.12 314 LEU A O 1
ATOM 2397 N N . ARG A 1 315 ? -6.682 6.037 25.430 1.00 88.69 315 ARG A N 1
ATOM 2398 C CA . ARG A 1 315 ? -5.806 6.037 24.265 1.00 88.69 315 ARG A CA 1
ATOM 2399 C C . ARG A 1 315 ? -5.031 4.729 24.212 1.00 88.69 315 ARG A C 1
ATOM 2401 O O . ARG A 1 315 ? -4.551 4.256 25.239 1.00 88.69 315 ARG A O 1
ATOM 2408 N N . ALA A 1 316 ? -4.928 4.140 23.032 1.00 82.81 316 ALA A N 1
ATOM 2409 C CA . ALA A 1 316 ? -4.066 2.993 22.804 1.00 82.81 316 ALA A CA 1
ATOM 2410 C C . ALA A 1 316 ? -2.717 3.444 22.254 1.00 82.81 316 ALA A C 1
ATOM 2412 O O . ALA A 1 316 ? -2.662 4.119 21.224 1.00 82.81 316 ALA A O 1
ATOM 2413 N N . ASP A 1 317 ? -1.656 3.022 22.933 1.00 78.88 317 ASP A N 1
ATOM 2414 C CA . ASP A 1 317 ? -0.282 3.338 22.575 1.00 78.88 317 ASP A CA 1
ATOM 2415 C C . ASP A 1 317 ? 0.474 2.055 22.204 1.00 78.88 317 ASP A C 1
ATOM 2417 O O . ASP A 1 317 ? 0.250 0.985 22.786 1.00 78.88 317 ASP A O 1
ATOM 2421 N N . ASP A 1 318 ? 1.372 2.154 21.230 1.00 68.69 318 ASP A N 1
ATOM 2422 C CA . ASP A 1 318 ? 2.293 1.080 20.866 1.00 68.69 318 ASP A CA 1
ATOM 2423 C C . ASP A 1 318 ? 3.397 0.882 21.929 1.00 68.69 318 ASP A C 1
ATOM 2425 O O . ASP A 1 318 ? 3.440 1.572 22.953 1.00 68.69 318 ASP A O 1
ATOM 2429 N N . ARG A 1 319 ? 4.293 -0.094 21.730 1.00 64.25 319 ARG A N 1
ATOM 2430 C CA . ARG A 1 319 ? 5.421 -0.349 22.654 1.00 64.25 319 ARG A CA 1
ATOM 2431 C C . ARG A 1 319 ? 6.397 0.822 22.799 1.00 64.25 319 ARG A C 1
ATOM 2433 O O . ARG A 1 319 ? 7.101 0.877 23.807 1.00 64.25 319 ARG A O 1
ATOM 2440 N N . ASP A 1 320 ? 6.423 1.732 21.833 1.00 67.19 320 ASP A N 1
ATOM 2441 C CA . ASP A 1 320 ? 7.263 2.926 21.837 1.00 67.19 320 ASP A CA 1
ATOM 2442 C C . ASP A 1 320 ? 6.517 4.156 22.396 1.00 67.19 320 ASP A C 1
ATOM 2444 O O . ASP A 1 320 ? 7.111 5.223 22.557 1.00 67.19 320 ASP A O 1
ATOM 2448 N N . GLY A 1 321 ? 5.239 4.002 22.765 1.00 69.81 321 GLY A N 1
ATOM 2449 C CA . GLY A 1 321 ? 4.401 5.049 23.346 1.00 69.81 321 GLY A CA 1
ATOM 2450 C C . GLY A 1 321 ? 3.700 5.945 22.320 1.00 69.81 321 GLY A C 1
ATOM 2451 O O . GLY A 1 321 ? 3.176 6.995 22.698 1.00 69.81 321 GLY A O 1
ATOM 2452 N N . ASN A 1 322 ? 3.681 5.574 21.038 1.00 74.25 322 ASN A N 1
ATOM 2453 C CA . ASN A 1 322 ? 2.985 6.335 20.002 1.00 74.25 322 ASN A CA 1
ATOM 2454 C C . ASN A 1 322 ? 1.518 5.912 19.895 1.00 74.25 322 ASN A C 1
ATOM 2456 O O . ASN A 1 322 ? 1.184 4.741 20.061 1.00 74.25 322 ASN A O 1
ATOM 2460 N N . CYS A 1 323 ? 0.647 6.867 19.555 1.00 72.75 323 CYS A N 1
ATOM 2461 C CA . CYS A 1 323 ? -0.776 6.624 19.297 1.00 72.75 323 CYS A CA 1
ATOM 2462 C C . CYS A 1 323 ? -0.937 5.561 18.203 1.00 72.75 323 CYS A C 1
ATOM 2464 O O . CYS A 1 323 ? -0.555 5.760 17.049 1.00 72.75 323 CYS A O 1
ATOM 2466 N N . MET A 1 324 ? -1.520 4.429 18.585 1.00 70.12 324 MET A N 1
ATOM 2467 C CA . MET A 1 324 ? -1.702 3.279 17.718 1.00 70.12 324 MET A CA 1
ATOM 2468 C C . MET A 1 324 ? -3.133 3.259 17.190 1.00 70.12 324 MET A C 1
ATOM 2470 O O . MET A 1 324 ? -4.085 3.005 17.929 1.00 70.12 324 MET A O 1
ATOM 2474 N N . GLU A 1 325 ? -3.305 3.520 15.896 1.00 66.50 325 GLU A N 1
ATOM 2475 C CA . GLU A 1 325 ? -4.627 3.456 15.284 1.00 66.50 325 GLU A CA 1
ATOM 2476 C C . GLU A 1 325 ? -5.042 2.029 14.953 1.00 66.50 325 GLU A C 1
ATOM 2478 O O . GLU A 1 325 ? -4.404 1.311 14.176 1.00 66.50 325 GLU A O 1
ATOM 2483 N N . PHE A 1 326 ? -6.212 1.657 15.450 1.00 59.28 326 PHE A N 1
ATOM 2484 C CA . PHE A 1 326 ? -6.855 0.427 15.049 1.00 59.28 326 PHE A CA 1
ATOM 2485 C C . PHE A 1 326 ? -7.699 0.685 13.800 1.00 59.28 326 PHE A C 1
ATOM 2487 O O . PHE A 1 326 ? -8.897 0.938 13.882 1.00 59.28 326 PHE A O 1
ATOM 2494 N N . GLY A 1 327 ? -7.094 0.621 12.612 1.00 52.06 327 GLY A N 1
ATOM 2495 C CA . GLY A 1 327 ? -7.756 1.019 11.357 1.00 52.06 327 GLY A CA 1
ATOM 2496 C C . GLY A 1 327 ? -9.097 0.325 11.023 1.00 52.06 327 GLY A C 1
ATOM 2497 O O . GLY A 1 327 ? -9.809 0.785 10.119 1.00 52.06 327 GLY A O 1
ATOM 2498 N N . VAL A 1 328 ? -9.448 -0.774 11.709 1.00 44.12 328 VAL A N 1
ATOM 2499 C CA . VAL A 1 328 ? -10.629 -1.629 11.432 1.00 44.12 328 VAL A CA 1
ATOM 2500 C C . VAL A 1 328 ? -11.335 -2.174 12.656 1.00 44.12 328 VAL A C 1
ATOM 2502 O O . VAL A 1 328 ? -12.407 -2.765 12.544 1.00 44.12 328 VAL A O 1
ATOM 2505 N N . THR A 1 329 ? -10.664 -2.174 13.793 1.00 47.66 329 THR A N 1
ATOM 2506 C CA . THR A 1 329 ? -10.980 -3.203 14.765 1.00 47.66 329 THR A CA 1
ATOM 2507 C C . THR A 1 329 ? -12.231 -2.801 15.528 1.00 47.66 329 THR A C 1
ATOM 2509 O O . THR A 1 329 ? -12.347 -1.662 15.970 1.00 47.66 329 THR A O 1
ATOM 2512 N N . SER A 1 330 ? -13.139 -3.748 15.749 1.00 50.44 330 SER A N 1
ATOM 2513 C CA . SER A 1 330 ? -14.176 -3.638 16.773 1.00 50.44 330 SER A CA 1
ATOM 2514 C C . SER A 1 330 ? -13.570 -3.831 18.168 1.00 50.44 330 SER A C 1
ATOM 2516 O O . SER A 1 330 ? -14.150 -4.529 18.998 1.00 50.44 330 SER A O 1
ATOM 2518 N N . TRP A 1 331 ? -12.367 -3.299 18.419 1.00 58.72 331 TRP A N 1
ATOM 2519 C CA . TRP A 1 331 ? -11.873 -3.207 19.781 1.00 58.72 331 TRP A CA 1
ATOM 2520 C C . TRP A 1 331 ? -12.785 -2.225 20.463 1.00 58.72 331 TRP A C 1
ATOM 2522 O O . TRP A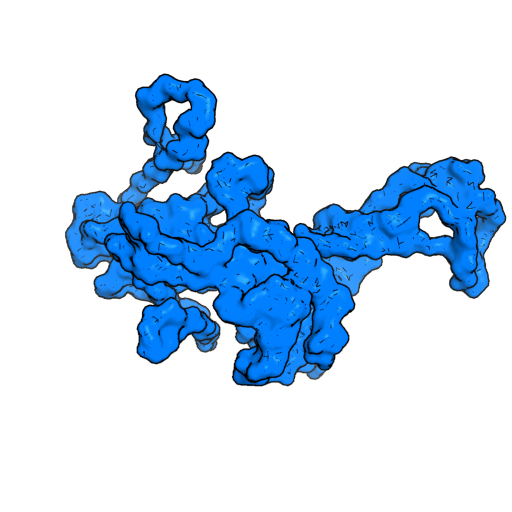 1 331 ? -12.901 -1.068 20.058 1.00 58.72 331 TRP A O 1
ATOM 2532 N N . SER A 1 332 ? -13.486 -2.739 21.454 1.00 71.81 332 SER A N 1
ATOM 2533 C CA . SER A 1 332 ? -14.349 -1.941 22.278 1.00 71.81 332 SER A CA 1
ATOM 2534 C C . SER A 1 332 ? -13.870 -2.010 23.703 1.00 71.81 332 SER A C 1
ATOM 2536 O O . SER A 1 332 ? -13.583 -3.091 24.217 1.00 71.81 332 SER A O 1
ATOM 2538 N N . VAL A 1 333 ? -13.816 -0.861 24.349 1.00 82.69 333 VAL A N 1
ATOM 2539 C CA . VAL A 1 333 ? -13.597 -0.812 25.782 1.00 82.69 333 VAL A CA 1
ATOM 2540 C C . VAL A 1 333 ? -14.937 -1.039 26.460 1.00 82.69 333 VAL A C 1
ATOM 2542 O O . VAL A 1 333 ? -15.909 -0.350 26.155 1.00 82.69 333 VAL A O 1
ATOM 2545 N N . LEU A 1 334 ? -14.966 -1.988 27.394 1.00 88.56 334 LEU A N 1
ATOM 2546 C CA . LEU A 1 334 ? -16.071 -2.171 28.322 1.00 88.56 334 LEU A CA 1
ATOM 2547 C C . LEU A 1 334 ? -15.756 -1.445 29.637 1.00 88.56 334 LEU A C 1
ATOM 2549 O O . LEU A 1 334 ? -14.844 -1.831 30.366 1.00 88.56 334 LEU A O 1
ATOM 2553 N N . ALA A 1 335 ? -16.527 -0.407 29.948 1.00 91.75 335 ALA A N 1
ATOM 2554 C CA . ALA A 1 335 ? -16.507 0.268 31.234 1.00 91.75 335 ALA A CA 1
ATOM 2555 C C . ALA A 1 335 ? -17.278 -0.551 32.274 1.00 91.75 335 ALA A C 1
ATOM 2557 O O . ALA A 1 335 ? -18.432 -0.942 32.077 1.00 91.75 335 ALA A O 1
ATOM 2558 N N . LEU A 1 336 ? -16.622 -0.791 33.403 1.00 91.75 336 LEU A N 1
ATOM 2559 C CA . LEU A 1 336 ? -17.101 -1.619 34.498 1.00 91.75 336 LEU A CA 1
ATOM 2560 C C . LEU A 1 336 ? -16.886 -0.870 35.811 1.00 91.75 336 LEU A C 1
ATOM 2562 O O . LEU A 1 336 ? -15.819 -0.297 36.021 1.00 91.75 336 LEU A O 1
ATOM 2566 N N . LEU A 1 337 ? -17.883 -0.888 36.694 1.00 91.75 337 LEU A N 1
ATOM 2567 C CA . LEU A 1 337 ? -17.789 -0.266 38.013 1.00 91.75 337 LEU A CA 1
ATOM 2568 C C . LEU A 1 337 ? -17.509 -1.331 39.070 1.00 91.75 337 LEU A C 1
ATOM 2570 O O . LEU A 1 337 ? -18.173 -2.371 39.104 1.00 91.75 337 LEU A O 1
ATOM 2574 N N . LYS A 1 338 ? -16.528 -1.052 39.926 1.00 91.19 338 LYS A N 1
ATOM 2575 C CA . LYS A 1 338 ? -16.155 -1.891 41.064 1.00 91.19 338 LYS A CA 1
ATOM 2576 C C . LYS A 1 338 ? -16.345 -1.122 42.363 1.00 91.19 338 LYS A C 1
ATOM 2578 O O . LYS A 1 338 ? -16.139 0.088 42.381 1.00 91.19 338 LYS A O 1
ATOM 2583 N N . ASN A 1 339 ? -16.727 -1.821 43.426 1.00 89.50 339 ASN A N 1
ATOM 2584 C CA . ASN A 1 339 ? -16.727 -1.264 44.778 1.00 89.50 339 ASN A CA 1
ATOM 2585 C C . ASN A 1 339 ? -15.305 -1.267 45.378 1.00 89.50 339 ASN A C 1
ATOM 2587 O O . ASN A 1 339 ? -14.367 -1.822 44.801 1.00 89.50 339 ASN A O 1
ATOM 2591 N N . THR A 1 340 ? -15.149 -0.689 46.571 1.00 90.50 340 THR A N 1
ATOM 2592 C CA . THR A 1 340 ? -13.882 -0.700 47.339 1.00 90.50 340 THR A CA 1
ATOM 2593 C C . THR A 1 340 ? -13.319 -2.094 47.634 1.00 90.50 340 THR A C 1
ATOM 2595 O O . THR A 1 340 ? -12.114 -2.231 47.830 1.00 90.50 340 THR A O 1
ATOM 2598 N N . SER A 1 341 ? -14.155 -3.134 47.635 1.00 90.56 341 SER A N 1
ATOM 2599 C CA . SER A 1 341 ? -13.742 -4.535 47.792 1.00 90.56 341 SER A CA 1
ATOM 2600 C C . SER A 1 341 ? -13.286 -5.184 46.475 1.00 90.56 341 SER A C 1
ATOM 2602 O O . SER A 1 341 ? -12.836 -6.327 46.480 1.00 90.56 341 SER A O 1
ATOM 2604 N N . GLY A 1 342 ? -13.373 -4.469 45.347 1.00 89.12 342 GLY A N 1
ATOM 2605 C CA . GLY A 1 342 ? -13.002 -4.948 44.014 1.00 89.12 342 GLY A CA 1
ATOM 2606 C C . GLY A 1 342 ? -14.094 -5.746 43.295 1.00 89.12 342 GLY A C 1
ATOM 2607 O O . GLY A 1 342 ? -13.858 -6.231 42.184 1.00 89.12 342 GLY A O 1
ATOM 2608 N N . GLU A 1 343 ? -15.282 -5.866 43.887 1.00 90.69 343 GLU A N 1
ATOM 2609 C CA . GLU A 1 343 ? -16.417 -6.584 43.314 1.00 90.69 343 GLU A CA 1
ATOM 2610 C C . GLU A 1 343 ? -17.165 -5.725 42.299 1.00 90.69 343 GLU A C 1
ATOM 2612 O O . GLU A 1 343 ? -17.330 -4.515 42.457 1.00 90.69 343 GLU A O 1
ATOM 2617 N N . MET A 1 344 ? -17.649 -6.385 41.252 1.00 90.25 344 MET A N 1
ATOM 2618 C CA . MET A 1 344 ? -18.400 -5.776 40.164 1.00 90.25 344 MET A CA 1
ATOM 2619 C C . MET A 1 344 ? -19.802 -5.377 40.619 1.00 90.25 344 MET A C 1
ATOM 2621 O O . MET A 1 344 ? -20.558 -6.223 41.091 1.00 90.25 344 MET A O 1
ATOM 2625 N N . VAL A 1 345 ? -20.178 -4.113 40.417 1.00 91.50 345 VAL A N 1
ATOM 2626 C CA . VAL A 1 345 ? -21.487 -3.591 40.836 1.00 91.50 345 VAL A CA 1
ATOM 2627 C C . VAL A 1 345 ? -22.317 -3.083 39.649 1.00 91.50 345 VAL A C 1
ATOM 2629 O O . VAL A 1 345 ? -21.774 -2.477 38.721 1.00 91.50 345 VAL A O 1
ATOM 2632 N N . PRO A 1 346 ? -23.649 -3.280 39.652 1.00 91.75 346 PRO A N 1
ATOM 2633 C CA . PRO A 1 346 ? -24.509 -2.957 38.512 1.00 91.75 346 PRO A CA 1
ATOM 2634 C C . PRO A 1 346 ? -24.927 -1.475 38.440 1.00 91.75 346 PRO A C 1
ATOM 2636 O O . PRO A 1 346 ? -25.850 -1.145 37.703 1.00 91.75 346 PRO A O 1
ATOM 2639 N N . TYR A 1 347 ? -24.266 -0.574 39.175 1.00 93.12 347 TYR A N 1
ATOM 2640 C CA . TYR A 1 347 ? -24.695 0.827 39.344 1.00 93.12 347 TYR A CA 1
ATOM 2641 C C . TYR A 1 347 ? -24.104 1.814 38.331 1.00 93.12 347 TYR A C 1
ATOM 2643 O O . TYR A 1 347 ? -24.323 3.019 38.445 1.00 93.12 347 TYR A O 1
ATOM 2651 N N . LEU A 1 348 ? -23.354 1.317 37.346 1.00 93.62 348 LEU A N 1
ATOM 2652 C CA . LEU A 1 348 ? -22.958 2.096 36.175 1.00 93.62 348 LEU A CA 1
ATOM 2653 C C . LEU A 1 348 ? -24.103 2.086 35.161 1.00 93.62 348 LEU A C 1
ATOM 2655 O O . LEU A 1 348 ? -24.624 1.015 34.843 1.00 93.62 348 LEU A O 1
ATOM 2659 N N . ASN A 1 349 ? -24.457 3.239 34.612 1.00 92.81 349 ASN A N 1
ATOM 2660 C CA . ASN A 1 349 ? -25.459 3.393 33.561 1.00 92.81 349 ASN A CA 1
ATOM 2661 C C . ASN A 1 349 ? -24.868 4.138 32.346 1.00 92.81 349 ASN A C 1
ATOM 2663 O O . ASN A 1 349 ? -23.768 4.682 32.439 1.00 92.81 349 ASN A O 1
ATOM 2667 N N . GLY A 1 350 ? -25.580 4.128 31.216 1.00 92.25 350 GLY A N 1
ATOM 2668 C CA . GLY A 1 350 ? -25.124 4.681 29.934 1.00 92.25 350 GLY A CA 1
ATOM 2669 C C . GLY A 1 350 ? -24.495 3.640 29.002 1.00 92.25 350 GLY A C 1
ATOM 2670 O O . GLY A 1 350 ? -24.633 2.426 29.199 1.00 92.25 350 GLY A O 1
ATOM 2671 N N . THR A 1 351 ? -23.788 4.114 27.979 1.00 93.62 351 THR A N 1
ATOM 2672 C CA . THR A 1 351 ? -23.141 3.294 26.954 1.00 93.62 351 THR A CA 1
ATOM 2673 C C . THR A 1 351 ? -21.812 2.751 27.472 1.00 93.62 351 THR A C 1
ATOM 2675 O O . THR A 1 351 ? -20.753 3.360 27.355 1.00 93.62 351 THR A O 1
ATOM 2678 N N . LYS A 1 352 ? -21.858 1.553 28.062 1.00 91.75 352 LYS A N 1
ATOM 2679 C CA . LYS A 1 352 ? -20.692 0.917 28.704 1.00 91.75 352 LYS A CA 1
ATOM 2680 C C . LYS A 1 352 ? -19.671 0.354 27.727 1.00 91.75 352 LYS A C 1
ATOM 2682 O O . LYS A 1 352 ? -18.557 0.070 28.136 1.00 91.75 352 LYS A O 1
ATOM 2687 N N . THR A 1 353 ? -20.051 0.131 26.474 1.00 89.56 353 THR A N 1
ATOM 2688 C CA . THR A 1 353 ? -19.167 -0.455 25.463 1.00 89.56 353 THR A CA 1
ATOM 2689 C C . THR A 1 353 ? -18.985 0.541 24.337 1.00 89.56 353 THR A C 1
ATOM 2691 O O . THR A 1 353 ? -19.969 0.909 23.701 1.00 89.56 353 THR A O 1
ATOM 2694 N N . ILE A 1 354 ? -17.747 0.956 24.075 1.00 85.94 354 ILE A N 1
ATOM 2695 C CA . ILE A 1 354 ? -17.453 1.873 22.973 1.00 85.94 354 ILE A CA 1
ATOM 2696 C C . ILE A 1 354 ? -16.306 1.361 22.120 1.00 85.94 354 ILE A C 1
ATOM 2698 O O . ILE A 1 354 ? -15.303 0.902 22.656 1.00 85.94 354 ILE A O 1
ATOM 2702 N N . ALA A 1 355 ? -16.461 1.433 20.800 1.00 80.12 355 ALA A N 1
ATOM 2703 C CA . ALA A 1 355 ? -15.408 1.085 19.856 1.00 80.12 355 ALA A CA 1
ATOM 2704 C C . ALA A 1 355 ? -14.329 2.177 19.789 1.00 80.12 355 ALA A C 1
ATOM 2706 O O . ALA A 1 355 ? -14.631 3.364 19.931 1.00 80.12 355 ALA A O 1
ATOM 2707 N N . PHE A 1 356 ? -13.085 1.781 19.523 1.00 78.25 356 PHE A N 1
ATOM 2708 C CA . PHE A 1 356 ? -12.022 2.728 19.199 1.00 78.25 356 PHE A CA 1
ATOM 2709 C C . PHE A 1 356 ? -12.303 3.446 17.869 1.00 78.25 356 PHE A C 1
ATOM 2711 O O . PHE A 1 356 ? -12.720 2.838 16.883 1.00 78.25 356 PHE A O 1
ATOM 2718 N N . SER A 1 357 ? -12.017 4.745 17.834 1.00 76.62 357 SER A N 1
ATOM 2719 C CA . SER A 1 357 ? -11.960 5.578 16.634 1.00 76.62 357 SER A CA 1
ATOM 2720 C C . SER A 1 357 ? -10.553 6.166 16.529 1.00 76.62 357 SER A C 1
ATOM 2722 O O . SER A 1 357 ? -10.143 6.965 17.374 1.00 76.62 357 SER A O 1
ATOM 2724 N N . GLY A 1 358 ? -9.786 5.750 15.517 1.00 75.19 358 GLY A N 1
ATOM 2725 C CA . GLY A 1 358 ? -8.340 5.994 15.486 1.00 75.19 358 GLY A CA 1
ATOM 2726 C C . GLY A 1 358 ? -7.655 5.230 16.625 1.00 75.19 358 GLY A C 1
ATOM 2727 O O . GLY A 1 358 ? -7.798 4.010 16.713 1.00 75.19 358 GLY A O 1
ATOM 2728 N N . CYS A 1 359 ? -6.947 5.941 17.508 1.00 81.12 359 CYS A N 1
ATOM 2729 C CA . CYS A 1 359 ? -6.351 5.381 18.731 1.00 81.12 359 CYS A CA 1
ATOM 2730 C C . CYS A 1 359 ? -7.146 5.689 20.013 1.00 81.12 359 CYS A C 1
ATOM 2732 O O . CYS A 1 359 ? -6.669 5.397 21.108 1.00 81.12 359 CYS A O 1
ATOM 2734 N N . TRP A 1 360 ? -8.348 6.271 19.903 1.00 87.12 360 TRP A N 1
ATOM 2735 C CA . TRP A 1 360 ? -9.117 6.781 21.044 1.00 87.12 360 TRP A CA 1
ATOM 2736 C C . TRP A 1 360 ? -10.439 6.046 21.271 1.00 87.12 360 TRP A C 1
ATOM 2738 O O . TRP A 1 360 ? -11.146 5.725 20.318 1.00 87.12 360 TRP A O 1
ATOM 2748 N N . ALA A 1 361 ? -10.804 5.840 22.534 1.00 89.56 361 ALA A N 1
ATOM 2749 C CA . ALA A 1 361 ? -12.105 5.344 22.975 1.00 89.56 361 ALA A CA 1
ATOM 2750 C C . ALA A 1 361 ? -12.688 6.324 24.005 1.00 89.56 361 ALA A C 1
ATOM 2752 O O . ALA A 1 361 ? -12.239 6.373 25.152 1.00 89.56 361 ALA A O 1
ATOM 2753 N N . ASN A 1 362 ? -13.672 7.120 23.577 1.00 92.44 362 ASN A N 1
ATOM 2754 C CA . ASN A 1 362 ? -14.168 8.276 24.329 1.00 92.44 362 ASN A CA 1
ATOM 2755 C C . ASN A 1 362 ? -15.609 8.059 24.780 1.00 92.44 362 ASN A C 1
ATOM 2757 O O . ASN A 1 362 ? -16.525 8.142 23.966 1.00 92.44 362 ASN A O 1
ATOM 2761 N N . PHE A 1 363 ? -15.823 7.828 26.070 1.00 94.88 363 PHE A N 1
ATOM 2762 C CA . PHE A 1 363 ? -17.174 7.716 26.612 1.00 94.88 363 PHE A CA 1
ATOM 2763 C C . PHE A 1 363 ? -17.883 9.076 26.606 1.00 94.88 363 PHE A C 1
ATOM 2765 O O . PHE A 1 363 ? -17.239 10.124 26.642 1.00 94.88 363 PHE A O 1
ATOM 2772 N N . SER A 1 364 ? -19.216 9.068 26.545 1.00 94.31 364 SER A N 1
ATOM 2773 C CA . SER A 1 364 ? -20.011 10.303 26.464 1.00 94.31 364 SER A CA 1
ATOM 2774 C C . SER A 1 364 ? -21.139 10.397 27.490 1.00 94.31 364 SER A C 1
ATOM 2776 O O . SER A 1 364 ? -21.593 11.499 27.781 1.00 94.31 364 SER A O 1
ATOM 2778 N N . ASP A 1 365 ? -21.610 9.274 28.030 1.00 94.06 365 ASP A N 1
ATOM 2779 C CA . ASP A 1 365 ? -22.872 9.199 28.775 1.00 94.06 365 ASP A CA 1
ATOM 2780 C C . ASP A 1 365 ? -22.810 8.307 30.028 1.00 94.06 365 ASP A C 1
ATOM 2782 O O . ASP A 1 365 ? -23.851 7.942 30.581 1.00 94.06 365 ASP A O 1
ATOM 2786 N N . LEU A 1 366 ? -21.610 7.960 30.513 1.00 95.00 366 LEU A N 1
ATOM 2787 C CA . LEU A 1 366 ? -21.486 7.169 31.736 1.00 95.00 366 LEU A CA 1
ATOM 2788 C C . LEU A 1 366 ? -22.007 7.956 32.941 1.00 95.00 366 LEU A C 1
ATOM 2790 O O . LEU A 1 366 ? -21.683 9.134 33.114 1.00 95.00 366 LEU A O 1
ATOM 2794 N N . SER A 1 367 ? -22.801 7.287 33.775 1.00 94.06 367 SER A N 1
ATOM 2795 C CA . SER A 1 367 ? -23.390 7.828 35.006 1.00 94.06 367 SER A CA 1
ATOM 2796 C C . SER A 1 367 ? -23.434 6.773 36.111 1.00 94.06 367 SER A C 1
ATOM 2798 O O . SER A 1 367 ? -23.415 5.571 35.840 1.00 94.06 367 SER A O 1
ATOM 2800 N N . ILE A 1 368 ? -23.504 7.218 37.367 1.00 93.06 368 ILE A N 1
ATOM 2801 C CA . ILE A 1 368 ? -23.651 6.341 38.536 1.00 93.06 368 ILE A CA 1
ATOM 2802 C C . ILE A 1 368 ? -25.033 6.553 39.157 1.00 93.06 368 ILE A C 1
ATOM 2804 O O . ILE A 1 368 ? -25.454 7.687 39.389 1.00 93.06 368 ILE A O 1
ATOM 2808 N N . THR A 1 369 ? -25.734 5.458 39.450 1.00 90.19 369 THR A N 1
ATOM 2809 C CA . THR A 1 369 ? -27.101 5.481 40.003 1.00 90.19 369 THR A CA 1
ATOM 2810 C C . THR A 1 369 ? -27.160 5.291 41.516 1.00 90.19 369 THR A C 1
ATOM 2812 O O . THR A 1 369 ? -28.237 5.404 42.095 1.00 90.19 369 THR A O 1
ATOM 2815 N N . GLN A 1 370 ? -26.031 5.007 42.169 1.00 87.75 370 GLN A N 1
ATOM 2816 C CA . GLN A 1 370 ? -25.964 4.812 43.616 1.00 87.75 370 GLN A CA 1
ATOM 2817 C C . GLN A 1 370 ? -24.767 5.533 44.238 1.00 87.75 370 GLN A C 1
ATOM 2819 O O . GLN A 1 370 ? -23.666 5.514 43.698 1.00 87.75 370 GLN A O 1
ATOM 2824 N N . THR A 1 371 ? -24.975 6.163 45.393 1.00 81.12 371 THR A N 1
ATOM 2825 C CA . THR A 1 371 ? -23.887 6.772 46.165 1.00 81.12 371 THR A CA 1
ATOM 2826 C C . THR A 1 371 ? -23.002 5.695 46.791 1.00 81.12 371 THR A C 1
ATOM 2828 O O . THR A 1 371 ? -23.480 4.653 47.237 1.00 81.12 371 THR A O 1
ATOM 2831 N N . GLY A 1 372 ? -21.696 5.938 46.835 1.00 80.31 372 GLY A N 1
ATOM 2832 C CA . GLY A 1 372 ? -20.734 4.976 47.362 1.00 80.31 372 GLY A CA 1
ATOM 2833 C C . GLY A 1 372 ? -19.296 5.446 47.189 1.00 80.31 372 GLY A C 1
ATOM 2834 O O . GLY A 1 372 ? -19.056 6.542 46.679 1.00 80.31 372 GLY A O 1
ATOM 2835 N N . LYS A 1 373 ? -18.360 4.613 47.641 1.00 67.75 373 LYS A N 1
ATOM 2836 C CA . LYS A 1 373 ? -16.927 4.744 47.376 1.00 67.75 373 LYS A CA 1
ATOM 2837 C C . LYS A 1 373 ? -16.434 3.534 46.607 1.00 67.75 373 LYS A C 1
ATOM 2839 O O . LYS A 1 373 ? -16.922 2.416 46.910 1.00 67.75 373 LYS A O 1
#

pLDDT: mean 74.67, std 16.98, range [25.34, 97.5]

Sequence (373 aa):
TRYSGPQDHGWCTGYTCQRRISLFHGVAANMSYSLHFTSTSPQHLRLMMLNAEPETAVRVGVFYSTPQRLDVYVDGALVAPGNAQWNAERTEYTLVAPSYEGEFVPAVSSSVAGANYFERGEQTLHVVLRGGAPVEVRVSPMLFVSFDVPAMTLEAFYSSELVPKLALLLGVPADKLRATRVVREDGGARRRRRRRSATVLHVEIAVSGRPPLRLDVTNVTPSPLPFGLLSLIWPDVGRAALGNLSTALGVNITGAKIIKPMPPAGSVAWDKMASVPVNWSDPWLPVPELGSLVLAVEPMAGPLGQPFLVQPALRADDRDGNCMEFGVTSWSVLALLKNTSGEMVPYLNGTKTIAFSGCWANFSDLSITQTGK

Foldseek 3Di:
DDDPDDDDPDPDDPPVPQDDDRDDDDDDWLEEEEDEDQFADDQKDKDADPPADQQTKYKYKYAGLAPFDKWKDKPQFTDDEQQWDADPVNQATAGDDDPDPCPRQDDRNDNDAQHWDQPQQQNIIIGMYGHPIMMMIHGFWKKKKKWKFFDDDPCVCVDPPNLVLLCVLLVHPSQQKGWPDWDWCPPPPPPPDDDPDGGIIITMIIRWFGPPRGDDPDDDDDRTPDLVNQVVSVLSNQCSSPPCVCVSNVTDTQFMDIGHIQDPRPDPVNVVRRPDGRDSPDRPDDTQGFQDKDFPWDFAADPAPFFTPAWIKIFTAGVVGHGAFPPRHQDWAFAFDAAPVRDTDPQWDDDRIFGDDTRMTTDDTIHGNDDHD

Radius of gyration: 24.9 Å; chains: 1; bounding box: 53×53×76 Å